Protein AF-A0A964E389-F1 (afdb_monomer_lite)

pLDDT: mean 73.44, std 18.24, range [36.88, 97.38]

Foldseek 3Di:
DDPDPDPVVLVVLLLLLLQLLLLLLCVLVLVVVLVVLCVVPVDVVSVVLVVVLVVLVVVLVVVVVVVVVDVVPDDDDDDDPDPNVCVNSVSSVVSSVSSLVSQLVSCVVVDVDDPVSSVVSNVVSVLSSCLRRQLSSLLSSLLSCCVPPVCNVVSLVSNLCRLVVSCVSNVNDPLSSCLVNVLSNQLSVVLSVLVVPDDLACSLVVSLVSLVVSLVVSLVVLVVQCVVCVVVVNPVSCSDDPVRSVSSVSSSVSSSVSSVPRDRRVVSVCVSVVVPD

Structure (mmCIF, N/CA/C/O backbone):
data_AF-A0A964E389-F1
#
_entry.id   AF-A0A964E389-F1
#
loop_
_atom_site.group_PDB
_atom_site.id
_atom_site.type_symbol
_atom_site.label_atom_id
_atom_site.label_alt_id
_atom_site.label_comp_id
_atom_site.label_asym_id
_atom_site.label_entity_id
_atom_site.label_seq_id
_atom_site.pdbx_PDB_ins_code
_atom_site.Cartn_x
_atom_site.Cartn_y
_atom_site.Cartn_z
_atom_site.occupancy
_atom_site.B_iso_or_equiv
_atom_site.auth_seq_id
_atom_site.auth_comp_id
_atom_site.auth_asym_id
_atom_site.auth_atom_id
_atom_site.pdbx_PDB_model_num
ATOM 1 N N . MET A 1 1 ? -34.043 9.664 21.175 1.00 37.84 1 MET A N 1
ATOM 2 C CA . MET A 1 1 ? -33.557 8.419 20.543 1.00 37.84 1 MET A CA 1
ATOM 3 C C . MET A 1 1 ? -32.955 8.797 19.201 1.00 37.84 1 MET A C 1
ATOM 5 O O . MET A 1 1 ? -33.687 8.997 18.247 1.00 37.84 1 MET A O 1
ATOM 9 N N . THR A 1 2 ? -31.649 9.047 19.149 1.00 44.03 2 THR A N 1
ATOM 10 C CA . THR A 1 2 ? -30.959 9.370 17.895 1.00 44.03 2 THR A CA 1
ATOM 11 C C . THR A 1 2 ? -30.601 8.057 17.215 1.00 44.03 2 THR A C 1
ATOM 13 O O . THR A 1 2 ? -29.783 7.291 17.725 1.00 44.03 2 THR A O 1
ATOM 16 N N . GLU A 1 3 ? -31.263 7.752 16.100 1.00 48.06 3 GLU A N 1
ATOM 17 C CA . GLU A 1 3 ? -30.920 6.590 15.286 1.00 48.06 3 GLU A CA 1
ATOM 18 C C . GLU A 1 3 ? -29.449 6.693 14.884 1.00 48.06 3 GLU A C 1
ATOM 20 O O . GLU A 1 3 ? -29.025 7.607 14.173 1.00 48.06 3 GLU A O 1
ATOM 25 N N . GLY A 1 4 ? -28.633 5.780 15.413 1.00 55.75 4 GLY A N 1
ATOM 26 C CA . GLY A 1 4 ? -27.236 5.701 15.028 1.00 55.75 4 GLY A CA 1
ATOM 27 C C . GLY A 1 4 ? -27.132 5.503 13.511 1.00 55.75 4 GLY A C 1
ATOM 28 O O . GLY A 1 4 ? -27.988 4.844 12.923 1.00 55.75 4 GLY A O 1
ATOM 29 N N . PRO A 1 5 ? -26.069 6.010 12.862 1.00 60.53 5 PRO A N 1
ATOM 30 C CA . PRO A 1 5 ? -25.901 5.887 11.418 1.00 60.53 5 PRO A CA 1
ATOM 31 C C . PRO A 1 5 ? -26.078 4.431 10.977 1.00 60.53 5 PRO A C 1
ATOM 33 O O . PRO A 1 5 ? -25.528 3.522 11.620 1.00 60.53 5 PRO A O 1
ATOM 36 N N . SER A 1 6 ? -26.840 4.224 9.898 1.00 74.75 6 SER A N 1
ATOM 37 C CA . SER A 1 6 ? -27.182 2.898 9.379 1.00 74.75 6 SER A CA 1
ATOM 38 C C . SER A 1 6 ? -25.927 2.043 9.156 1.00 74.75 6 SER A C 1
ATOM 40 O O . SER A 1 6 ? -24.838 2.552 8.865 1.00 74.75 6 SER A O 1
ATOM 42 N N . ALA A 1 7 ? -26.047 0.720 9.310 1.00 74.81 7 ALA A N 1
ATOM 43 C CA . ALA A 1 7 ? -24.924 -0.206 9.126 1.00 74.81 7 ALA A CA 1
ATOM 44 C C . ALA A 1 7 ? -24.262 -0.045 7.742 1.00 74.81 7 ALA A C 1
ATOM 46 O O . ALA A 1 7 ? -23.035 -0.102 7.634 1.00 74.81 7 ALA A O 1
ATOM 47 N N . VAL A 1 8 ? -25.079 0.254 6.726 1.00 73.25 8 VAL A N 1
ATOM 48 C CA . VAL A 1 8 ? -24.666 0.562 5.351 1.00 73.25 8 VAL A CA 1
ATOM 49 C C . VAL A 1 8 ? -23.735 1.772 5.309 1.00 73.25 8 VAL A C 1
ATOM 51 O O . VAL A 1 8 ? -22.633 1.674 4.778 1.00 73.25 8 VAL A O 1
ATOM 54 N N . LEU A 1 9 ? -24.108 2.889 5.942 1.00 71.31 9 LEU A N 1
ATOM 55 C CA . LEU A 1 9 ? -23.282 4.099 5.952 1.00 71.31 9 LEU A CA 1
ATOM 56 C C . LEU A 1 9 ? -21.928 3.865 6.637 1.00 71.31 9 LEU A C 1
ATOM 58 O O . LEU A 1 9 ? -20.901 4.380 6.199 1.00 71.31 9 LEU A O 1
ATOM 62 N N . ARG A 1 10 ? -21.894 3.048 7.697 1.00 73.00 10 ARG A N 1
ATOM 63 C CA . ARG A 1 10 ? -20.631 2.685 8.363 1.00 73.00 10 ARG A CA 1
ATOM 64 C C . ARG A 1 10 ? -19.759 1.794 7.485 1.00 73.00 10 ARG A C 1
ATOM 66 O O . ARG A 1 10 ? -18.545 1.959 7.508 1.00 73.00 10 ARG A O 1
ATOM 73 N N . ALA A 1 11 ? -20.351 0.845 6.762 1.00 75.62 11 ALA A N 1
ATOM 74 C CA . ALA A 1 11 ? -19.624 -0.007 5.825 1.00 75.62 11 ALA A CA 1
ATOM 75 C C . ALA A 1 11 ? -19.045 0.813 4.663 1.00 75.62 11 ALA A C 1
ATOM 77 O O . ALA A 1 11 ? -17.861 0.679 4.368 1.00 75.62 11 ALA A O 1
ATOM 78 N N . LEU A 1 12 ? -19.834 1.729 4.090 1.00 73.75 12 LEU A N 1
ATOM 79 C CA . LEU A 1 12 ? -19.387 2.650 3.042 1.00 73.75 12 LEU A CA 1
ATOM 80 C C . LEU A 1 12 ? -18.243 3.545 3.520 1.00 73.75 12 LEU A C 1
ATOM 82 O O . LEU A 1 12 ? -17.230 3.642 2.840 1.00 73.75 12 LEU A O 1
ATOM 86 N N . ASN A 1 13 ? -18.349 4.136 4.713 1.00 74.94 13 ASN A N 1
ATOM 87 C CA . ASN A 1 13 ? -17.273 4.963 5.264 1.00 74.94 13 ASN A CA 1
ATOM 88 C C . ASN A 1 13 ? -15.970 4.178 5.451 1.00 74.94 13 ASN A C 1
ATOM 90 O O . ASN A 1 13 ? -14.900 4.702 5.161 1.00 74.94 13 ASN A O 1
ATOM 94 N N . VAL A 1 14 ? -16.057 2.930 5.921 1.00 80.88 14 VAL A N 1
ATOM 95 C CA . VAL A 1 14 ? -14.887 2.053 6.058 1.00 80.88 14 VAL A CA 1
ATOM 96 C C . VAL A 1 14 ? -14.295 1.724 4.687 1.00 80.88 14 VAL A C 1
ATOM 98 O O . VAL A 1 14 ? -13.092 1.869 4.507 1.00 80.88 14 VAL A O 1
ATOM 101 N N . GLY A 1 15 ? -15.126 1.356 3.708 1.00 79.19 15 GLY A N 1
ATOM 102 C CA . GLY A 1 15 ? -14.668 1.065 2.349 1.00 79.19 15 GLY A CA 1
ATOM 103 C C . GLY A 1 15 ? -14.000 2.267 1.679 1.00 79.19 15 GLY A C 1
ATOM 104 O O . GLY A 1 15 ? -12.910 2.136 1.132 1.00 79.19 15 GLY A O 1
ATOM 105 N N . VAL A 1 16 ? -14.603 3.453 1.788 1.00 75.88 16 VAL A N 1
ATOM 106 C CA . VAL A 1 16 ? -14.049 4.710 1.259 1.00 75.88 16 VAL A CA 1
ATOM 107 C C . VAL A 1 16 ? -12.725 5.061 1.939 1.00 75.88 16 VAL A C 1
ATOM 109 O O . VAL A 1 16 ? -11.783 5.466 1.266 1.00 75.88 16 VAL A O 1
ATOM 112 N N . ALA A 1 17 ? -12.622 4.877 3.256 1.00 77.50 17 ALA A N 1
ATOM 113 C CA . ALA A 1 17 ? -11.387 5.116 3.995 1.00 77.50 17 ALA A CA 1
ATOM 114 C C . ALA A 1 17 ? -10.262 4.159 3.570 1.00 77.50 17 ALA A C 1
ATOM 116 O O . ALA A 1 17 ? -9.134 4.596 3.351 1.00 77.50 17 ALA A O 1
ATOM 117 N N . SER A 1 18 ? -10.564 2.869 3.411 1.00 83.50 18 SER A N 1
ATOM 118 C CA . SER A 1 18 ? -9.605 1.885 2.898 1.00 83.50 18 SER A CA 1
ATOM 119 C C . SER A 1 18 ? -9.170 2.206 1.472 1.00 83.50 18 SER A C 1
ATOM 121 O O . SER A 1 18 ? -7.986 2.111 1.155 1.00 83.50 18 SER A O 1
ATOM 123 N N . LEU A 1 19 ? -10.113 2.615 0.620 1.00 79.50 19 LEU A N 1
ATOM 124 C CA . LEU A 1 19 ? -9.834 2.990 -0.763 1.00 79.50 19 LEU A CA 1
ATOM 125 C C . LEU A 1 19 ? -8.955 4.238 -0.842 1.00 79.50 19 LEU A C 1
ATOM 127 O O . LEU A 1 19 ? -8.016 4.263 -1.626 1.00 79.50 19 LEU A O 1
ATOM 131 N N . TRP A 1 20 ? -9.201 5.233 0.011 1.00 82.62 20 TRP A N 1
ATOM 132 C CA . TRP A 1 20 ? -8.338 6.405 0.142 1.00 82.62 20 TRP A CA 1
ATOM 133 C C . TRP A 1 20 ? -6.888 6.008 0.434 1.00 82.62 20 TRP A C 1
ATOM 135 O O . TRP A 1 20 ? -5.979 6.426 -0.279 1.00 82.62 20 TRP A O 1
ATOM 145 N N . VAL A 1 21 ? -6.670 5.159 1.446 1.00 83.25 21 VAL A N 1
ATOM 146 C CA . VAL A 1 21 ? -5.324 4.687 1.809 1.00 83.25 21 VAL A CA 1
ATOM 147 C C . VAL A 1 21 ? -4.658 3.982 0.628 1.00 83.25 21 VAL A C 1
ATOM 149 O O . VAL A 1 21 ? -3.485 4.225 0.350 1.00 83.25 21 VAL A O 1
ATOM 152 N N . ALA A 1 22 ? -5.413 3.146 -0.084 1.00 82.50 22 ALA A N 1
ATOM 153 C CA . ALA A 1 22 ? -4.925 2.407 -1.236 1.00 82.50 22 ALA A CA 1
ATOM 154 C C . ALA A 1 22 ? -4.527 3.315 -2.405 1.00 82.50 22 ALA A C 1
ATOM 156 O O . ALA A 1 22 ? -3.438 3.164 -2.955 1.00 82.50 22 ALA A O 1
ATOM 157 N N . VAL A 1 23 ? -5.373 4.291 -2.748 1.00 76.38 23 VAL A N 1
ATOM 158 C CA . VAL A 1 23 ? -5.078 5.285 -3.787 1.00 76.38 23 VAL A CA 1
ATOM 159 C C . VAL A 1 23 ? -3.823 6.064 -3.413 1.00 76.38 23 VAL A C 1
ATOM 161 O O . VAL A 1 23 ? -2.894 6.128 -4.211 1.00 76.38 23 VAL A O 1
ATOM 164 N N . CYS A 1 24 ? -3.732 6.571 -2.180 1.00 81.00 24 CYS A N 1
ATOM 165 C CA . CYS A 1 24 ? -2.546 7.290 -1.718 1.00 81.00 24 CYS A CA 1
ATOM 166 C C . CYS A 1 24 ? -1.266 6.450 -1.798 1.00 81.00 24 CYS A C 1
ATOM 168 O O . CYS A 1 24 ? -0.220 7.008 -2.108 1.00 81.00 24 CYS A O 1
ATOM 170 N N . ALA A 1 25 ? -1.334 5.138 -1.559 1.00 83.44 25 ALA A N 1
ATOM 171 C CA . ALA A 1 25 ? -0.184 4.246 -1.691 1.00 83.44 25 ALA A CA 1
ATOM 172 C C . ALA A 1 25 ? 0.316 4.128 -3.139 1.00 83.44 25 ALA A C 1
ATOM 174 O O . ALA A 1 25 ? 1.522 4.125 -3.372 1.00 83.44 25 ALA A O 1
ATOM 175 N N . ALA A 1 26 ? -0.592 4.086 -4.115 1.00 74.38 26 ALA A N 1
ATOM 176 C CA . ALA A 1 26 ? -0.229 3.947 -5.523 1.00 74.38 26 ALA A CA 1
ATOM 177 C C . ALA A 1 26 ? 0.132 5.287 -6.199 1.00 74.38 26 ALA A C 1
ATOM 179 O O . ALA A 1 26 ? 0.941 5.321 -7.128 1.00 74.38 26 ALA A O 1
ATOM 180 N N . THR A 1 27 ? -0.436 6.403 -5.730 1.00 73.94 27 THR A N 1
ATOM 181 C CA . THR A 1 27 ? -0.293 7.735 -6.340 1.00 73.94 27 THR A CA 1
ATOM 182 C C . THR A 1 27 ? 1.159 8.170 -6.600 1.00 73.94 27 THR A C 1
ATOM 184 O O . THR A 1 27 ? 1.431 8.609 -7.718 1.00 73.94 27 THR A O 1
ATOM 187 N N . PRO A 1 28 ? 2.118 8.055 -5.657 1.00 74.19 28 PRO A N 1
ATOM 188 C CA . PRO A 1 28 ? 3.493 8.498 -5.898 1.00 74.19 28 PRO A CA 1
ATOM 189 C C . PRO A 1 28 ? 4.171 7.803 -7.081 1.00 74.19 28 PRO A C 1
ATOM 191 O O . PRO A 1 28 ? 4.943 8.433 -7.802 1.00 74.19 28 PRO A O 1
ATOM 194 N N . GLU A 1 29 ? 3.871 6.523 -7.311 1.00 77.62 29 GLU A N 1
ATOM 195 C CA . GLU A 1 29 ? 4.417 5.781 -8.449 1.00 77.62 29 GLU A CA 1
ATOM 196 C C . GLU A 1 29 ? 3.810 6.254 -9.772 1.00 77.62 29 GLU A C 1
ATOM 198 O O . GLU A 1 29 ? 4.535 6.432 -10.751 1.00 77.62 29 GLU A O 1
ATOM 203 N N . PHE A 1 30 ? 2.505 6.534 -9.801 1.00 66.56 30 PHE A N 1
ATOM 204 C CA . PHE A 1 30 ? 1.857 7.110 -10.980 1.00 66.56 30 PHE A CA 1
ATOM 205 C C . PHE A 1 30 ? 2.394 8.498 -11.318 1.00 66.56 30 PHE A C 1
ATOM 207 O O . PHE A 1 30 ? 2.712 8.756 -12.478 1.00 66.56 30 PHE A O 1
ATOM 214 N N . ILE A 1 31 ? 2.570 9.358 -10.310 1.00 66.19 31 ILE A N 1
ATOM 215 C CA . ILE A 1 31 ? 3.178 10.683 -10.484 1.00 66.19 31 ILE A CA 1
ATOM 216 C C . ILE A 1 31 ? 4.591 10.540 -11.054 1.00 66.19 31 ILE A C 1
ATOM 218 O O . ILE A 1 31 ? 4.945 11.229 -12.009 1.00 66.19 31 ILE A O 1
ATOM 222 N N . TRP A 1 32 ? 5.392 9.619 -10.513 1.00 71.12 32 TRP A N 1
ATOM 223 C CA . TRP A 1 32 ? 6.756 9.389 -10.980 1.00 71.12 32 TRP A CA 1
ATOM 224 C C . TRP A 1 32 ? 6.812 8.887 -12.427 1.00 71.12 32 TRP A C 1
ATOM 226 O O . TRP A 1 32 ? 7.591 9.402 -13.232 1.00 71.12 32 TRP A O 1
ATOM 236 N N . ARG A 1 33 ? 5.978 7.904 -12.787 1.00 66.38 33 ARG A N 1
ATOM 237 C CA . ARG A 1 33 ? 5.898 7.393 -14.165 1.00 66.38 33 ARG A CA 1
ATOM 238 C C . ARG A 1 33 ? 5.428 8.469 -15.136 1.00 66.38 33 ARG A C 1
ATOM 240 O O . ARG A 1 33 ? 6.053 8.625 -16.180 1.00 66.38 33 ARG A O 1
ATOM 247 N N . GLY A 1 34 ? 4.400 9.235 -14.772 1.00 62.50 34 GLY A N 1
ATOM 248 C CA . GLY A 1 34 ? 3.927 10.371 -15.563 1.00 62.50 34 GLY A CA 1
ATOM 249 C C . GLY A 1 34 ? 5.036 11.397 -15.792 1.00 62.50 34 GLY A C 1
ATOM 250 O O . GLY A 1 34 ? 5.332 11.735 -16.934 1.00 62.50 34 GLY A O 1
ATOM 251 N N . ALA A 1 35 ? 5.740 11.801 -14.731 1.00 64.62 35 ALA A N 1
ATOM 252 C CA . ALA A 1 35 ? 6.860 12.736 -14.826 1.00 64.62 35 ALA A CA 1
ATOM 253 C C . ALA A 1 35 ? 7.982 12.224 -15.746 1.00 64.62 35 ALA A C 1
ATOM 255 O O . ALA A 1 35 ? 8.523 12.990 -16.541 1.00 64.62 35 ALA A O 1
ATOM 256 N N . ARG A 1 36 ? 8.311 10.925 -15.687 1.00 68.12 36 ARG A N 1
ATOM 257 C CA . ARG A 1 36 ? 9.302 10.317 -16.591 1.00 68.12 36 ARG A CA 1
ATOM 258 C C . ARG A 1 36 ? 8.865 10.347 -18.053 1.00 68.12 36 ARG A C 1
ATOM 260 O O . ARG A 1 36 ? 9.703 10.622 -18.905 1.00 68.12 36 ARG A O 1
ATOM 267 N N . VAL A 1 37 ? 7.590 10.079 -18.335 1.00 62.34 37 VAL A N 1
ATOM 268 C CA . VAL A 1 37 ? 7.043 10.118 -19.701 1.00 62.34 37 VAL A CA 1
ATOM 269 C C . VAL A 1 37 ? 7.114 11.537 -20.266 1.00 62.34 37 VAL A C 1
ATOM 271 O O . VAL A 1 37 ? 7.651 11.726 -21.359 1.00 62.34 37 VAL A O 1
ATOM 274 N N . VAL A 1 38 ? 6.684 12.539 -19.489 1.00 61.03 38 VAL A N 1
ATOM 275 C CA . VAL A 1 38 ? 6.776 13.956 -19.886 1.00 61.03 38 VAL A CA 1
ATOM 276 C C . VAL A 1 38 ? 8.228 14.378 -20.116 1.00 61.03 38 VAL A C 1
ATOM 278 O O . VAL A 1 38 ? 8.524 15.075 -21.082 1.00 61.03 38 VAL A O 1
ATOM 281 N N . ALA A 1 39 ? 9.160 13.921 -19.275 1.00 68.62 39 ALA A N 1
ATOM 282 C CA . ALA A 1 39 ? 10.577 14.235 -19.439 1.00 68.62 39 ALA A CA 1
ATOM 283 C C . ALA A 1 39 ? 11.187 13.638 -20.723 1.00 68.62 39 ALA A C 1
ATOM 285 O O . ALA A 1 39 ? 12.115 14.223 -21.277 1.00 68.62 39 ALA A O 1
ATOM 286 N N . SER A 1 40 ? 10.681 12.496 -21.206 1.00 67.81 40 SER A N 1
ATOM 287 C CA . SER A 1 40 ? 11.140 11.875 -22.461 1.00 67.81 40 SER A CA 1
ATOM 288 C C . SER A 1 40 ? 10.490 12.446 -23.725 1.00 67.81 40 SER A C 1
ATOM 290 O O . SER A 1 40 ? 11.097 12.388 -24.793 1.00 67.81 40 SER A O 1
ATOM 292 N N . HIS A 1 41 ? 9.288 13.017 -23.618 1.00 62.03 41 HIS A N 1
ATOM 293 C CA . HIS A 1 41 ? 8.540 13.589 -24.736 1.00 62.03 41 HIS A CA 1
ATOM 294 C C . HIS A 1 41 ? 7.892 14.907 -24.295 1.00 62.03 41 HIS A C 1
ATOM 296 O O . HIS A 1 41 ? 6.737 14.945 -23.885 1.00 62.03 41 HIS A O 1
ATOM 302 N N . LEU A 1 42 ? 8.651 16.005 -24.366 1.00 58.72 42 LEU A N 1
ATOM 303 C CA . LEU A 1 42 ? 8.136 17.347 -24.082 1.00 58.72 42 LEU A CA 1
ATOM 304 C C . LEU A 1 42 ? 7.235 17.816 -25.230 1.00 58.72 42 LEU A C 1
ATOM 306 O O . LEU A 1 42 ? 7.668 18.542 -26.125 1.00 58.72 42 LEU A O 1
ATOM 310 N N . ASN A 1 43 ? 5.974 17.395 -25.208 1.00 62.59 43 ASN A N 1
ATOM 311 C CA . ASN A 1 43 ? 4.921 17.984 -26.023 1.00 62.59 43 ASN A CA 1
ATOM 312 C C . ASN A 1 43 ? 4.174 19.050 -25.201 1.00 62.59 43 ASN A C 1
ATOM 314 O O . ASN A 1 43 ? 3.894 18.860 -24.017 1.00 62.59 43 ASN A O 1
ATOM 318 N N . ALA A 1 44 ? 3.835 20.186 -25.816 1.00 50.53 44 ALA A N 1
ATOM 319 C CA . ALA A 1 44 ? 3.168 21.301 -25.136 1.00 50.53 44 ALA A CA 1
ATOM 320 C C . ALA A 1 44 ? 1.792 20.910 -24.559 1.00 50.53 44 ALA A C 1
ATOM 322 O O . ALA A 1 44 ? 1.370 21.464 -23.545 1.00 50.53 44 ALA A O 1
ATOM 323 N N . ALA A 1 45 ? 1.124 19.923 -25.168 1.00 53.00 45 ALA A N 1
ATOM 324 C CA . ALA A 1 45 ? -0.127 19.357 -24.668 1.00 53.00 45 ALA A CA 1
ATOM 325 C C . ALA A 1 45 ? 0.062 18.593 -23.342 1.00 53.00 45 ALA A C 1
ATOM 327 O O . ALA A 1 45 ? -0.709 18.794 -22.405 1.00 53.00 45 ALA A O 1
ATOM 328 N N . ASP A 1 46 ? 1.128 17.796 -23.228 1.00 56.75 46 ASP A N 1
ATOM 329 C CA . ASP A 1 46 ? 1.437 17.029 -22.015 1.00 56.75 46 ASP A CA 1
ATOM 330 C C . ASP A 1 46 ? 1.864 17.956 -20.871 1.00 56.75 46 ASP A C 1
ATOM 332 O O . ASP A 1 46 ? 1.483 17.752 -19.718 1.00 56.75 46 ASP A O 1
ATOM 336 N N . LEU A 1 47 ? 2.588 19.034 -21.193 1.00 51.84 47 LEU A N 1
ATOM 337 C CA . LEU A 1 47 ? 2.950 20.074 -20.231 1.00 51.84 47 LEU A CA 1
ATOM 338 C C . LEU A 1 47 ? 1.721 20.849 -19.732 1.00 51.84 47 LEU A C 1
ATOM 340 O O . LEU A 1 47 ? 1.626 21.131 -18.540 1.00 51.84 47 LEU A O 1
ATOM 344 N N . ALA A 1 48 ? 0.771 21.171 -20.616 1.00 48.47 48 ALA A N 1
ATOM 345 C CA . ALA A 1 48 ? -0.474 21.845 -20.249 1.00 48.47 48 ALA A CA 1
ATOM 346 C C . ALA A 1 48 ? -1.379 20.955 -19.381 1.00 48.47 48 ALA A C 1
ATOM 348 O O . ALA A 1 48 ? -1.936 21.446 -18.399 1.00 48.47 48 ALA A O 1
ATOM 349 N N . SER A 1 49 ? -1.471 19.652 -19.678 1.00 52.50 49 SER A N 1
ATOM 350 C CA . SER A 1 49 ? -2.214 18.702 -18.837 1.00 52.50 49 SER A CA 1
ATOM 351 C C . SER A 1 49 ? -1.537 18.505 -17.481 1.00 52.50 49 SER A C 1
ATOM 353 O O . SER A 1 49 ? -2.185 18.614 -16.443 1.00 52.50 49 SER A O 1
ATOM 355 N N . ALA A 1 50 ? -0.210 18.341 -17.451 1.00 53.28 50 ALA A N 1
ATOM 356 C CA . ALA A 1 50 ? 0.552 18.245 -16.207 1.00 53.28 50 ALA A CA 1
ATOM 357 C C . ALA A 1 50 ? 0.447 19.521 -15.350 1.00 53.28 50 ALA A C 1
ATOM 359 O O . ALA A 1 50 ? 0.329 19.428 -14.128 1.00 53.28 50 ALA A O 1
ATOM 360 N N . LEU A 1 51 ? 0.435 20.708 -15.970 1.00 47.12 51 LEU A N 1
ATOM 361 C CA . LEU A 1 51 ? 0.188 21.983 -15.290 1.00 47.12 51 LEU A CA 1
ATOM 362 C C . LEU A 1 51 ? -1.248 22.089 -14.777 1.00 47.12 51 LEU A C 1
ATOM 364 O O . LEU A 1 51 ? -1.435 22.546 -13.656 1.00 47.12 51 LEU A O 1
ATOM 368 N N . LEU A 1 52 ? -2.251 21.645 -15.538 1.00 49.47 52 LEU A N 1
ATOM 369 C CA . LEU A 1 52 ? -3.650 21.631 -15.102 1.00 49.47 52 LEU A CA 1
ATOM 370 C C . LEU A 1 52 ? -3.851 20.677 -13.917 1.00 49.47 52 LEU A C 1
ATOM 372 O O . LEU A 1 52 ? -4.488 21.041 -12.932 1.00 49.47 52 LEU A O 1
ATOM 376 N N . VAL A 1 53 ? -3.244 19.492 -13.964 1.00 54.06 53 VAL A N 1
ATOM 377 C CA . VAL A 1 53 ? -3.224 18.518 -12.865 1.00 54.06 53 VAL A CA 1
ATOM 378 C C . VAL A 1 53 ? -2.477 19.076 -11.654 1.00 54.06 53 VAL A C 1
ATOM 380 O O . VAL A 1 53 ? -2.971 18.974 -10.532 1.00 54.06 53 VAL A O 1
ATOM 383 N N . GLY A 1 54 ? -1.322 19.711 -11.867 1.00 49.47 54 GLY A N 1
ATOM 384 C CA . GLY A 1 54 ? -0.553 20.398 -10.830 1.00 49.47 54 GLY A CA 1
ATOM 385 C C . GLY A 1 54 ? -1.318 21.564 -10.199 1.00 49.47 54 GLY A C 1
ATOM 386 O O . GLY A 1 54 ? -1.239 21.757 -8.990 1.00 49.47 54 GLY A O 1
ATOM 387 N N . LEU A 1 55 ? -2.116 22.291 -10.984 1.00 43.69 55 LEU A N 1
ATOM 388 C CA . LEU A 1 55 ? -2.967 23.391 -10.533 1.00 43.69 55 LEU A CA 1
ATOM 389 C C . LEU A 1 55 ? -4.166 22.869 -9.731 1.00 43.69 55 LEU A C 1
ATOM 391 O O . LEU A 1 55 ? -4.437 23.375 -8.644 1.00 43.69 55 LEU A O 1
ATOM 395 N N . ILE A 1 56 ? -4.839 21.817 -10.211 1.00 51.25 56 ILE A N 1
ATOM 396 C CA . ILE A 1 56 ? -5.910 21.128 -9.475 1.00 51.25 56 ILE A CA 1
ATOM 397 C C . ILE A 1 56 ? -5.358 20.581 -8.154 1.00 51.25 56 ILE A C 1
ATOM 399 O O . ILE A 1 56 ? -5.974 20.776 -7.111 1.00 51.25 56 ILE A O 1
ATOM 403 N N . LEU A 1 57 ? -4.169 19.971 -8.162 1.00 50.25 57 LEU A N 1
ATOM 404 C CA . LEU A 1 57 ? -3.467 19.556 -6.947 1.00 50.25 57 LEU A CA 1
ATOM 405 C C . LEU A 1 57 ? -3.169 20.740 -6.025 1.00 50.25 57 LEU A C 1
ATOM 407 O O . LEU A 1 57 ? -3.466 20.652 -4.840 1.00 50.25 57 LEU A O 1
ATOM 411 N N . ALA A 1 58 ? -2.616 21.841 -6.537 1.00 45.22 58 ALA A N 1
ATOM 412 C CA . ALA A 1 58 ? -2.233 23.007 -5.742 1.00 45.22 58 ALA A CA 1
ATOM 413 C C . ALA A 1 58 ? -3.436 23.649 -5.032 1.00 45.22 58 ALA A C 1
ATOM 415 O O . ALA A 1 58 ? -3.377 23.854 -3.820 1.00 45.22 58 ALA A O 1
ATOM 416 N N . PHE A 1 59 ? -4.557 23.845 -5.736 1.00 45.69 59 PHE A N 1
ATOM 417 C CA . PHE A 1 59 ? -5.810 24.345 -5.143 1.00 45.69 59 PHE A CA 1
ATOM 418 C C . PHE A 1 59 ? -6.395 23.413 -4.077 1.00 45.69 59 PHE A C 1
ATOM 420 O O . PHE A 1 59 ? -7.210 23.822 -3.252 1.00 45.69 59 PHE A O 1
ATOM 427 N N . CYS A 1 60 ? -5.985 22.151 -4.082 1.00 52.16 60 CYS A N 1
ATOM 428 C CA . CYS A 1 60 ? -6.556 21.128 -3.225 1.00 52.16 60 CYS A CA 1
ATOM 429 C C . CYS A 1 60 ? -5.649 20.664 -2.091 1.00 52.16 60 CYS A C 1
ATOM 431 O O . CYS A 1 60 ? -6.119 20.125 -1.086 1.00 52.16 60 CYS A O 1
ATOM 433 N N . ILE A 1 61 ? -4.349 20.890 -2.233 1.00 51.06 61 ILE A N 1
ATOM 434 C CA . ILE A 1 61 ? -3.371 20.757 -1.165 1.00 51.06 61 ILE A CA 1
ATOM 435 C C . ILE A 1 61 ? -3.642 21.817 -0.092 1.00 51.06 61 ILE A C 1
ATOM 437 O O . ILE A 1 61 ? -3.399 21.544 1.076 1.00 51.06 61 ILE A O 1
ATOM 441 N N . GLU A 1 62 ? -4.217 22.969 -0.439 1.00 43.34 62 GLU A N 1
ATOM 442 C CA . GLU A 1 62 ? -4.558 24.042 0.503 1.00 43.34 62 GLU A CA 1
ATOM 443 C C . GLU A 1 62 ? -5.508 23.596 1.638 1.00 43.34 62 GLU A C 1
ATOM 445 O O . GLU A 1 62 ? -5.094 23.664 2.798 1.00 43.34 62 GLU A O 1
ATOM 450 N N . PRO A 1 63 ? -6.686 22.990 1.380 1.00 51.38 63 PRO A N 1
ATOM 451 C CA . PRO A 1 63 ? -7.530 22.449 2.451 1.00 51.38 63 PRO A CA 1
ATOM 452 C C . PRO A 1 63 ? -6.890 21.266 3.206 1.00 51.38 63 PRO A C 1
ATOM 454 O O . PRO A 1 63 ? -7.190 21.035 4.383 1.00 51.38 63 PRO A O 1
ATOM 457 N N . ALA A 1 64 ? -5.982 20.508 2.576 1.00 50.81 64 ALA A N 1
ATOM 458 C CA . ALA A 1 64 ? -5.216 19.457 3.253 1.00 50.81 64 ALA A CA 1
ATOM 459 C C . ALA A 1 64 ? -4.129 20.034 4.186 1.00 50.81 64 ALA A C 1
ATOM 461 O O . ALA A 1 64 ? -3.940 19.533 5.297 1.00 50.81 64 ALA A O 1
ATOM 462 N N . LEU A 1 65 ? -3.453 21.107 3.768 1.00 48.72 65 LEU A N 1
ATOM 463 C CA . LEU A 1 65 ? -2.464 21.863 4.539 1.00 48.72 65 LEU A CA 1
ATOM 464 C C . LEU A 1 65 ? -3.116 22.619 5.694 1.00 48.72 65 LEU A C 1
ATOM 466 O O . LEU A 1 65 ? -2.585 22.599 6.805 1.00 48.72 65 LEU A O 1
ATOM 470 N N . GLU A 1 66 ? -4.282 23.224 5.475 1.00 52.31 66 GLU A N 1
ATOM 471 C CA . GLU A 1 66 ? -5.099 23.806 6.543 1.00 52.31 66 GLU A CA 1
ATOM 472 C C . GLU A 1 66 ? -5.456 22.753 7.585 1.00 52.31 66 GLU A C 1
ATOM 474 O O . GLU A 1 66 ? -5.307 22.986 8.786 1.00 52.31 66 GLU A O 1
ATOM 479 N N . ARG A 1 67 ? -5.811 21.537 7.159 1.00 53.62 67 ARG A N 1
ATOM 480 C CA . ARG A 1 67 ? -6.058 20.433 8.089 1.00 53.62 67 ARG A CA 1
ATOM 481 C C . ARG A 1 67 ? -4.795 19.989 8.826 1.00 53.62 67 ARG A C 1
ATOM 483 O O . ARG A 1 67 ? -4.882 19.729 10.024 1.00 53.62 67 ARG A O 1
ATOM 490 N N . PHE A 1 68 ? -3.630 19.931 8.178 1.00 51.47 68 PHE A N 1
ATOM 491 C CA . PHE A 1 68 ? -2.354 19.672 8.864 1.00 51.47 68 PHE A CA 1
ATOM 492 C C . PHE A 1 68 ? -2.067 20.730 9.932 1.00 51.47 68 PHE A C 1
ATOM 494 O O . PHE A 1 68 ? -1.714 20.381 11.059 1.00 51.47 68 PHE A O 1
ATOM 501 N N . ARG A 1 69 ? -2.291 22.007 9.607 1.00 51.72 69 ARG A N 1
ATOM 502 C CA . ARG A 1 69 ? -2.143 23.128 10.541 1.00 51.72 69 ARG A CA 1
ATOM 503 C C . ARG A 1 69 ? -3.118 23.022 11.713 1.00 51.72 69 ARG A C 1
ATOM 505 O O . ARG A 1 69 ? -2.691 23.152 12.854 1.00 51.72 69 ARG A O 1
ATOM 512 N N . HIS A 1 70 ? -4.386 22.687 11.474 1.00 49.50 70 HIS A N 1
ATOM 513 C CA . HIS A 1 70 ? -5.377 22.507 12.542 1.00 49.50 70 HIS A CA 1
ATOM 514 C C . HIS A 1 70 ? -5.122 21.268 13.411 1.00 49.50 70 HIS A C 1
ATOM 516 O O . HIS A 1 70 ? -5.292 21.328 14.627 1.00 49.50 70 HIS A O 1
ATOM 522 N N . THR A 1 71 ? -4.660 20.164 12.818 1.00 51.44 71 THR A N 1
ATOM 523 C CA . THR A 1 71 ? -4.330 18.927 13.553 1.00 51.44 71 THR A CA 1
ATOM 524 C C . THR A 1 71 ? -3.061 19.093 14.395 1.00 51.44 71 THR A C 1
ATOM 526 O O . THR A 1 71 ? -2.924 18.455 15.436 1.00 51.44 71 THR A O 1
ATOM 529 N N . ALA A 1 72 ? -2.140 19.963 13.969 1.00 53.16 72 ALA A N 1
ATOM 530 C CA . ALA A 1 72 ? -0.951 20.326 14.732 1.00 53.16 72 ALA A CA 1
ATOM 531 C C . ALA A 1 72 ? -1.230 21.356 15.845 1.00 53.16 72 ALA A C 1
ATOM 533 O O . ALA A 1 72 ? -0.435 21.442 16.778 1.00 53.16 72 ALA A O 1
ATOM 534 N N . ALA A 1 73 ? -2.330 22.119 15.765 1.00 48.06 73 ALA A N 1
ATOM 535 C CA . ALA A 1 73 ? -2.521 23.315 16.588 1.00 48.06 73 ALA A CA 1
ATOM 536 C C . ALA A 1 73 ? -3.675 23.292 17.613 1.00 48.06 73 ALA A C 1
ATOM 538 O O . ALA A 1 73 ? -3.638 24.133 18.509 1.00 48.06 73 ALA A O 1
ATOM 539 N N . GLN A 1 74 ? -4.694 22.413 17.553 1.00 45.69 74 GLN A N 1
ATOM 540 C CA . GLN A 1 74 ? -5.862 22.537 18.461 1.00 45.69 74 GLN A CA 1
ATOM 541 C C . GLN A 1 74 ? -6.508 21.220 18.961 1.00 45.69 74 GLN A C 1
ATOM 543 O O . GLN A 1 74 ? -6.525 20.222 18.237 1.00 45.69 74 GLN A O 1
ATOM 548 N N . PRO A 1 75 ? -7.095 21.217 20.184 1.00 46.09 75 PRO A N 1
ATOM 549 C CA . PRO A 1 75 ? -7.908 20.118 20.717 1.00 46.09 75 PRO A CA 1
ATOM 550 C C . PRO A 1 75 ? -9.332 20.093 20.103 1.00 46.09 75 PRO A C 1
ATOM 552 O O . PRO A 1 75 ? -9.827 21.123 19.645 1.00 46.09 75 PRO A O 1
ATOM 555 N N . PRO A 1 76 ? -10.010 18.927 20.061 1.00 47.34 76 PRO A N 1
ATOM 556 C CA . PRO A 1 76 ? -11.166 18.703 19.187 1.00 47.34 76 PRO A CA 1
ATOM 557 C C . PRO A 1 76 ? -12.473 19.343 19.695 1.00 47.34 76 PRO A C 1
ATOM 559 O O . PRO A 1 76 ? -12.996 18.954 20.737 1.00 47.34 76 PRO A O 1
ATOM 562 N N . GLY A 1 77 ? -13.041 20.270 18.913 1.00 45.44 77 GLY A N 1
ATOM 563 C CA . GLY A 1 77 ? -14.403 20.807 19.073 1.00 45.44 77 GLY A CA 1
ATOM 564 C C . GLY A 1 77 ? -15.458 20.105 18.188 1.00 45.44 77 GLY A C 1
ATOM 565 O O . GLY A 1 77 ? -15.099 19.387 17.246 1.00 45.44 77 GLY A O 1
ATOM 566 N N . PRO A 1 78 ? -16.767 20.279 18.466 1.00 49.06 78 PRO A N 1
ATOM 567 C CA . PRO A 1 78 ? -17.831 19.512 17.824 1.00 49.06 78 PRO A CA 1
ATOM 568 C C . PRO A 1 78 ? -18.292 20.098 16.472 1.00 49.06 78 PRO A C 1
ATOM 570 O O . PRO A 1 78 ? -18.765 21.221 16.392 1.00 49.06 78 PRO A O 1
ATOM 573 N N . GLN A 1 79 ? -18.257 19.233 15.449 1.00 50.41 79 GLN A N 1
ATOM 574 C CA . GLN A 1 79 ? -19.061 19.223 14.208 1.00 50.41 79 GLN A CA 1
ATOM 575 C C . GLN A 1 79 ? -18.812 20.262 13.086 1.00 50.41 79 GLN A C 1
ATOM 577 O O . GLN A 1 79 ? -19.254 21.397 13.153 1.00 50.41 79 GLN A O 1
ATOM 582 N N . SER A 1 80 ? -18.284 19.768 11.949 1.00 42.34 80 SER A N 1
ATOM 583 C CA . SER A 1 80 ? -18.628 20.175 10.555 1.00 42.34 80 SER A CA 1
ATOM 584 C C . SER A 1 80 ? -17.986 19.264 9.474 1.00 42.34 80 SER A C 1
ATOM 586 O O . SER A 1 80 ? -17.835 19.621 8.308 1.00 42.34 80 SER A O 1
ATOM 588 N N . TYR A 1 81 ? -17.611 18.028 9.823 1.00 49.38 81 TYR A N 1
ATOM 589 C CA . TYR A 1 81 ? -16.644 17.223 9.056 1.00 49.38 81 TYR A CA 1
ATOM 590 C C . TYR A 1 81 ? -17.188 16.432 7.843 1.00 49.38 81 TYR A C 1
ATOM 592 O O . TYR A 1 81 ? -16.512 15.517 7.384 1.00 49.38 81 TYR A O 1
ATOM 600 N N . ASN A 1 82 ? -18.377 16.735 7.302 1.00 52.03 82 ASN A N 1
ATOM 601 C CA . ASN A 1 82 ? -18.982 15.922 6.223 1.00 52.03 82 ASN A CA 1
ATOM 602 C C . ASN A 1 82 ? -18.977 16.547 4.817 1.00 52.03 82 ASN A C 1
ATOM 604 O O . ASN A 1 82 ? -19.121 15.805 3.849 1.00 52.03 82 ASN A O 1
ATOM 608 N N . LEU A 1 83 ? -18.766 17.858 4.665 1.00 47.25 83 LEU A N 1
ATOM 609 C CA . LEU A 1 83 ? -18.685 18.501 3.341 1.00 47.25 83 LEU A CA 1
ATOM 610 C C . LEU A 1 83 ? -17.260 18.487 2.789 1.00 47.25 83 LEU A C 1
ATOM 612 O O . LEU A 1 83 ? -17.036 17.977 1.697 1.00 47.25 83 LEU A O 1
ATOM 616 N N . VAL A 1 84 ? -16.287 18.913 3.594 1.00 46.25 84 VAL A N 1
ATOM 617 C CA . VAL A 1 84 ? -14.856 18.869 3.241 1.00 46.25 84 VAL A CA 1
ATOM 618 C C . VAL A 1 84 ? -14.379 17.430 3.026 1.00 46.25 84 VAL A C 1
ATOM 620 O O . VAL A 1 84 ? -13.560 17.165 2.161 1.00 46.25 84 VAL A O 1
ATOM 623 N N . PHE A 1 85 ? -14.944 16.472 3.763 1.00 51.00 85 PHE A N 1
ATOM 624 C CA . PHE A 1 85 ? -14.671 15.044 3.594 1.00 51.00 85 PHE A CA 1
ATOM 625 C C . PHE A 1 85 ? -15.179 14.494 2.255 1.00 51.00 85 PHE A C 1
ATOM 627 O O . PHE A 1 85 ? -14.446 13.799 1.557 1.00 51.00 85 PHE A O 1
ATOM 634 N N . ARG A 1 86 ? -16.418 14.823 1.875 1.00 49.97 86 ARG A N 1
ATOM 635 C CA . ARG A 1 86 ? -16.981 14.427 0.576 1.00 49.97 86 ARG A CA 1
ATOM 636 C C . ARG A 1 86 ? -16.279 15.138 -0.577 1.00 49.97 86 ARG A C 1
ATOM 638 O O . ARG A 1 86 ? -16.049 14.507 -1.600 1.00 49.97 86 ARG A O 1
ATOM 645 N N . ALA A 1 87 ? -15.887 16.395 -0.378 1.00 49.81 87 ALA A N 1
ATOM 646 C CA . ALA A 1 87 ? -15.079 17.146 -1.327 1.00 49.81 87 ALA A CA 1
ATOM 647 C C . ALA A 1 87 ? -13.686 16.522 -1.485 1.00 49.81 87 ALA A C 1
ATOM 649 O O . ALA A 1 87 ? -13.298 16.243 -2.604 1.00 49.81 87 ALA A O 1
ATOM 650 N N . ALA A 1 88 ? -12.976 16.196 -0.399 1.00 50.44 88 ALA A N 1
ATOM 651 C CA . ALA A 1 88 ? -11.645 15.585 -0.450 1.00 50.44 88 ALA A CA 1
ATOM 652 C C . ALA A 1 88 ? -11.657 14.176 -1.065 1.00 50.44 88 ALA A C 1
ATOM 654 O O . ALA A 1 88 ? -10.765 13.830 -1.833 1.00 50.44 88 ALA A O 1
ATOM 655 N N . VAL A 1 89 ? -12.677 13.366 -0.770 1.00 50.78 89 VAL A N 1
ATOM 656 C CA . VAL A 1 89 ? -12.842 12.038 -1.381 1.00 50.78 89 VAL A CA 1
ATOM 657 C C . VAL A 1 89 ? -13.238 12.153 -2.852 1.00 50.78 89 VAL A C 1
ATOM 659 O O . VAL A 1 89 ? -12.642 11.476 -3.684 1.00 50.78 89 VAL A O 1
ATOM 662 N N . GLY A 1 90 ? -14.204 13.016 -3.185 1.00 54.19 90 GLY A N 1
ATOM 663 C CA . GLY A 1 90 ? -14.593 13.287 -4.572 1.00 54.19 90 GLY A CA 1
ATOM 664 C C . GLY A 1 90 ? -13.433 13.851 -5.386 1.00 54.19 90 GLY A C 1
ATOM 665 O O . GLY A 1 90 ? -13.258 13.501 -6.545 1.00 54.19 90 GLY A O 1
ATOM 666 N N . LEU A 1 91 ? -12.579 14.636 -4.741 1.00 52.34 91 LEU A N 1
ATOM 667 C CA . LEU A 1 91 ? -11.372 15.184 -5.316 1.00 52.34 91 LEU A CA 1
ATOM 668 C C . LEU A 1 91 ? -10.281 14.133 -5.509 1.00 52.34 91 LEU A C 1
ATOM 670 O O . LEU A 1 91 ? -9.693 14.100 -6.577 1.00 52.34 91 LEU A O 1
ATOM 674 N N . ALA A 1 92 ? -9.997 13.265 -4.537 1.00 54.06 92 ALA A N 1
ATOM 675 C CA . ALA A 1 92 ? -9.042 12.180 -4.767 1.00 54.06 92 ALA A CA 1
ATOM 676 C C . ALA A 1 92 ? -9.529 11.229 -5.861 1.00 54.06 92 ALA A C 1
ATOM 678 O O . ALA A 1 92 ? -8.713 10.722 -6.623 1.00 54.06 92 ALA A O 1
ATOM 679 N N . PHE A 1 93 ? -10.845 11.046 -5.987 1.00 54.53 93 PHE A N 1
ATOM 680 C CA . PHE A 1 93 ? -11.438 10.342 -7.118 1.00 54.53 93 PHE A CA 1
ATOM 681 C C . PHE A 1 93 ? -11.263 11.097 -8.434 1.00 54.53 93 PHE A C 1
ATOM 683 O O . PHE A 1 93 ? -10.864 10.483 -9.415 1.00 54.53 93 PHE A O 1
ATOM 690 N N . ALA A 1 94 ? -11.515 12.406 -8.469 1.00 51.94 94 ALA A N 1
ATOM 691 C CA . ALA A 1 94 ? -11.317 13.228 -9.660 1.00 51.94 94 ALA A CA 1
ATOM 692 C C . ALA A 1 94 ? -9.838 13.270 -10.068 1.00 51.94 94 ALA A C 1
ATOM 694 O O . ALA A 1 94 ? -9.518 13.085 -11.231 1.00 51.94 94 ALA A O 1
ATOM 695 N N . PHE A 1 95 ? -8.931 13.415 -9.107 1.00 52.16 95 PHE A N 1
ATOM 696 C CA . PHE A 1 95 ? -7.489 13.406 -9.306 1.00 52.16 95 PHE A CA 1
ATOM 697 C C . PHE A 1 95 ? -6.998 12.045 -9.798 1.00 52.16 95 PHE A C 1
ATOM 699 O O . PHE A 1 95 ? -6.326 11.976 -10.819 1.00 52.16 95 PHE A O 1
ATOM 706 N N . ALA A 1 96 ? -7.384 10.951 -9.136 1.00 54.09 96 ALA A N 1
ATOM 707 C CA . ALA A 1 96 ? -7.057 9.609 -9.602 1.00 54.09 96 ALA A CA 1
ATOM 708 C C . ALA A 1 96 ? -7.661 9.342 -10.985 1.00 54.09 96 ALA A C 1
ATOM 710 O O . ALA A 1 96 ? -6.992 8.751 -11.819 1.00 54.09 96 ALA A O 1
ATOM 711 N N . SER A 1 97 ? -8.879 9.816 -11.257 1.00 53.03 97 SER A N 1
ATOM 712 C CA . SER A 1 97 ? -9.540 9.677 -12.556 1.00 53.03 97 SER A CA 1
ATOM 713 C C . SER A 1 97 ? -8.849 10.484 -13.648 1.00 53.03 97 SER A C 1
ATOM 715 O O . SER A 1 97 ? -8.737 9.980 -14.756 1.00 53.03 97 SER A O 1
ATOM 717 N N . VAL A 1 98 ? -8.384 11.702 -13.366 1.00 53.59 98 VAL A N 1
ATOM 718 C CA . VAL A 1 98 ? -7.671 12.550 -14.332 1.00 53.59 98 VAL A CA 1
ATOM 719 C C . VAL A 1 98 ? -6.250 12.039 -14.539 1.00 53.59 98 VAL A C 1
ATOM 721 O O . VAL A 1 98 ? -5.827 11.913 -15.674 1.00 53.59 98 VAL A O 1
ATOM 724 N N . CYS A 1 99 ? -5.526 11.644 -13.491 1.00 52.12 99 CYS A N 1
ATOM 725 C CA . CYS A 1 99 ? -4.208 11.027 -13.643 1.00 52.12 99 CYS A CA 1
ATOM 726 C C . CYS A 1 99 ? -4.282 9.673 -14.348 1.00 52.12 99 CYS A C 1
ATOM 728 O O . CYS A 1 99 ? -3.394 9.347 -15.128 1.00 52.12 99 CYS A O 1
ATOM 730 N N . LEU A 1 100 ? -5.326 8.885 -14.087 1.00 56.78 100 LEU A N 1
ATOM 731 C CA . LEU A 1 100 ? -5.574 7.637 -14.798 1.00 56.78 100 LEU A CA 1
ATOM 732 C C . LEU A 1 100 ? -5.941 7.929 -16.253 1.00 56.78 100 LEU A C 1
ATOM 734 O O . LEU A 1 100 ? -5.354 7.319 -17.135 1.00 56.78 100 LEU A O 1
ATOM 738 N N . HIS A 1 101 ? -6.837 8.886 -16.505 1.00 59.19 101 HIS A N 1
ATOM 739 C CA . HIS A 1 101 ? -7.187 9.351 -17.846 1.00 59.19 101 HIS A CA 1
ATOM 740 C C . HIS A 1 101 ? -5.948 9.817 -18.613 1.00 59.19 101 HIS A C 1
ATOM 742 O O . HIS A 1 101 ? -5.740 9.349 -19.720 1.00 59.19 101 HIS A O 1
ATOM 748 N N . ASP A 1 102 ? -5.098 10.647 -18.010 1.00 51.41 102 ASP A N 1
ATOM 749 C CA . ASP A 1 102 ? -3.907 11.214 -18.641 1.00 51.41 102 ASP A CA 1
ATOM 750 C C . ASP A 1 102 ? -2.789 10.193 -18.823 1.00 51.41 102 ASP A C 1
ATOM 752 O O . ASP A 1 102 ? -2.125 10.184 -19.856 1.00 51.41 102 ASP A O 1
ATOM 756 N N . ALA A 1 103 ? -2.604 9.279 -17.869 1.00 53.47 103 ALA A N 1
ATOM 757 C CA . ALA A 1 103 ? -1.697 8.150 -18.039 1.00 53.47 103 ALA A CA 1
ATOM 758 C C . ALA A 1 103 ? -2.181 7.226 -19.162 1.00 53.47 103 ALA A C 1
ATOM 760 O O . ALA A 1 103 ? -1.367 6.742 -19.945 1.00 53.47 103 ALA A O 1
ATOM 761 N N . ILE A 1 104 ? -3.496 7.015 -19.268 1.00 52.53 104 ILE A N 1
ATOM 762 C CA . ILE A 1 104 ? -4.110 6.282 -20.371 1.00 52.53 104 ILE A CA 1
ATOM 763 C C . ILE A 1 104 ? -3.890 7.060 -21.671 1.00 52.53 104 ILE A C 1
ATOM 765 O O . ILE A 1 104 ? -3.313 6.499 -22.590 1.00 52.53 104 ILE A O 1
ATOM 769 N N . THR A 1 105 ? -4.238 8.341 -21.778 1.00 57.94 105 THR A N 1
ATOM 770 C CA . THR A 1 105 ? -4.079 9.104 -23.025 1.00 57.94 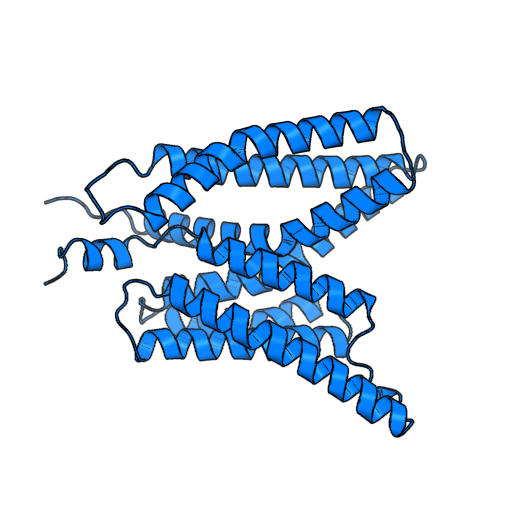105 THR A CA 1
ATOM 771 C C . THR A 1 105 ? -2.625 9.291 -23.436 1.00 57.94 105 THR A C 1
ATOM 773 O O . THR A 1 105 ? -2.352 9.193 -24.623 1.00 57.94 105 THR A O 1
ATOM 776 N N . ALA A 1 106 ? -1.675 9.468 -22.516 1.00 52.66 106 ALA A N 1
ATOM 777 C CA . ALA A 1 106 ? -0.243 9.520 -22.831 1.00 52.66 106 ALA A CA 1
ATOM 778 C C . ALA A 1 106 ? 0.301 8.147 -23.276 1.00 52.66 106 ALA A C 1
ATOM 780 O O . ALA A 1 106 ? 1.092 8.047 -24.220 1.00 52.66 106 ALA A O 1
ATOM 781 N N . PHE A 1 107 ? -0.172 7.060 -22.658 1.00 49.66 107 PHE A N 1
ATOM 782 C CA . PHE A 1 107 ? 0.115 5.702 -23.125 1.00 49.66 107 PHE A CA 1
ATOM 783 C C . PHE A 1 107 ? -0.475 5.449 -24.527 1.00 49.66 107 PHE A C 1
ATOM 785 O O . PHE A 1 107 ? 0.179 4.854 -25.379 1.00 49.66 107 PHE A O 1
ATOM 792 N N . LEU A 1 108 ? -1.683 5.955 -24.793 1.00 50.81 108 LEU A N 1
ATOM 793 C CA . LEU A 1 108 ? -2.371 5.860 -26.084 1.00 50.81 108 LEU A CA 1
ATOM 794 C C . LEU A 1 108 ? -1.758 6.772 -27.163 1.00 50.81 108 LEU A C 1
ATOM 796 O O . LEU A 1 108 ? -1.773 6.414 -28.338 1.00 50.81 108 LEU A O 1
ATOM 800 N N . ALA A 1 109 ? -1.231 7.941 -26.789 1.00 52.97 109 ALA A N 1
ATOM 801 C CA . ALA A 1 109 ? -0.649 8.928 -27.702 1.00 52.97 109 ALA A CA 1
ATOM 802 C C . ALA A 1 109 ? 0.784 8.569 -28.123 1.00 52.97 109 ALA A C 1
ATOM 804 O O . ALA A 1 109 ? 1.176 8.848 -29.252 1.00 52.97 109 ALA A O 1
ATOM 805 N N . SER A 1 110 ? 1.544 7.891 -27.255 1.00 50.06 110 SER A N 1
ATOM 806 C CA . SER A 1 110 ? 2.872 7.348 -27.591 1.00 50.06 110 SER A CA 1
ATOM 807 C C . SER A 1 110 ? 2.828 6.180 -28.592 1.00 50.06 110 SER A C 1
ATOM 809 O O . SER A 1 110 ? 3.861 5.821 -29.150 1.00 50.06 110 SER A O 1
ATOM 811 N N . HIS A 1 111 ? 1.641 5.623 -28.869 1.00 50.44 111 HIS A N 1
ATOM 812 C CA . HIS A 1 111 ? 1.426 4.488 -29.772 1.00 50.44 111 HIS A CA 1
ATOM 813 C C . HIS A 1 111 ? 0.301 4.789 -30.776 1.00 50.44 111 HIS A C 1
ATOM 815 O O . HIS A 1 111 ? -0.794 4.240 -30.686 1.00 50.44 111 HIS A O 1
ATOM 821 N N . ALA A 1 112 ? 0.562 5.651 -31.762 1.00 50.66 112 ALA A N 1
ATOM 822 C CA . ALA A 1 112 ? -0.378 6.027 -32.829 1.00 50.66 112 ALA A CA 1
ATOM 823 C C . ALA A 1 112 ? -0.765 4.885 -33.811 1.00 50.66 112 ALA A C 1
ATOM 825 O O . ALA A 1 112 ? -1.086 5.151 -34.967 1.00 50.66 112 ALA A O 1
ATOM 826 N N . ALA A 1 113 ? -0.761 3.621 -33.379 1.00 53.09 113 ALA A N 1
ATOM 827 C CA . ALA A 1 113 ? -1.131 2.462 -34.182 1.00 53.09 113 ALA A CA 1
ATOM 828 C C . ALA A 1 113 ? -2.110 1.545 -33.425 1.00 53.09 113 ALA A C 1
ATOM 830 O O . ALA A 1 113 ? -1.840 1.153 -32.296 1.00 53.09 113 ALA A O 1
ATOM 831 N N . ASP A 1 114 ? -3.205 1.199 -34.107 1.00 65.44 114 ASP A N 1
ATOM 832 C CA . ASP A 1 114 ? -4.171 0.122 -33.837 1.00 65.44 114 ASP A CA 1
ATOM 833 C C . ASP A 1 114 ? -4.957 0.134 -32.504 1.00 65.44 114 ASP A C 1
ATOM 835 O O . ASP A 1 114 ? -4.410 0.128 -31.400 1.00 65.44 114 ASP A O 1
ATOM 839 N N . ASP A 1 115 ? -6.289 0.047 -32.592 1.00 61.66 115 ASP A N 1
ATOM 840 C CA . ASP A 1 115 ? -7.193 0.024 -31.426 1.00 61.66 115 ASP A CA 1
ATOM 841 C C . ASP A 1 115 ? -6.934 -1.176 -30.486 1.00 61.66 115 ASP A C 1
ATOM 843 O O . ASP A 1 115 ? -7.185 -1.102 -29.279 1.00 61.66 115 ASP A O 1
ATOM 847 N N . ALA A 1 116 ? -6.338 -2.257 -31.000 1.00 64.88 116 ALA A N 1
ATOM 848 C CA . ALA A 1 116 ? -5.902 -3.405 -30.205 1.00 64.88 116 ALA A CA 1
ATOM 849 C C . ALA A 1 116 ? -4.752 -3.065 -29.233 1.00 64.88 116 ALA A C 1
ATOM 851 O O . ALA A 1 116 ? -4.755 -3.510 -28.080 1.00 64.88 116 ALA A O 1
ATOM 852 N N . VAL A 1 117 ? -3.793 -2.234 -29.656 1.00 60.84 117 VAL A N 1
ATOM 853 C CA . VAL A 1 117 ? -2.672 -1.777 -28.811 1.00 60.84 117 VAL A CA 1
ATOM 854 C C . VAL A 1 117 ? -3.187 -0.831 -27.727 1.00 60.84 117 VAL A C 1
ATOM 856 O O . VAL A 1 117 ? -2.774 -0.908 -26.566 1.00 60.84 117 VAL A O 1
ATOM 859 N N . ARG A 1 118 ? -4.173 0.002 -28.079 1.00 59.75 118 ARG A N 1
ATOM 860 C CA . ARG A 1 118 ? -4.853 0.911 -27.151 1.00 59.75 118 ARG A CA 1
ATOM 861 C C . ARG A 1 118 ? -5.536 0.177 -26.001 1.00 59.75 118 ARG A C 1
ATOM 863 O O . ARG A 1 118 ? -5.325 0.502 -24.829 1.00 59.75 118 ARG A O 1
ATOM 870 N N . GLN A 1 119 ? -6.328 -0.840 -26.331 1.00 63.25 119 GLN A N 1
ATOM 871 C CA . GLN A 1 119 ? -7.031 -1.651 -25.342 1.00 63.25 119 GLN A CA 1
ATOM 872 C C . GLN A 1 119 ? -6.053 -2.422 -24.441 1.00 63.25 119 GLN A C 1
ATOM 874 O O . GLN A 1 119 ? -6.251 -2.473 -23.225 1.00 63.25 119 GLN A O 1
ATOM 879 N N . ALA A 1 120 ? -4.967 -2.963 -25.003 1.00 64.38 120 ALA A N 1
ATOM 880 C CA . ALA A 1 120 ? -3.922 -3.635 -24.230 1.00 64.38 120 ALA A CA 1
ATOM 881 C C . ALA A 1 120 ? -3.255 -2.692 -23.208 1.00 64.38 120 ALA A C 1
ATOM 883 O O . ALA A 1 120 ? -3.014 -3.084 -22.063 1.00 64.38 120 ALA A O 1
ATOM 884 N N . GLY A 1 121 ? -3.034 -1.433 -23.588 1.00 59.88 121 GLY A N 1
ATOM 885 C CA . GLY A 1 121 ? -2.500 -0.386 -22.720 1.00 59.88 121 GLY A CA 1
ATOM 886 C C . GLY A 1 121 ? -3.366 -0.039 -21.521 1.00 59.88 121 GLY A C 1
ATOM 887 O O . GLY A 1 121 ? -2.896 -0.026 -20.381 1.00 59.88 121 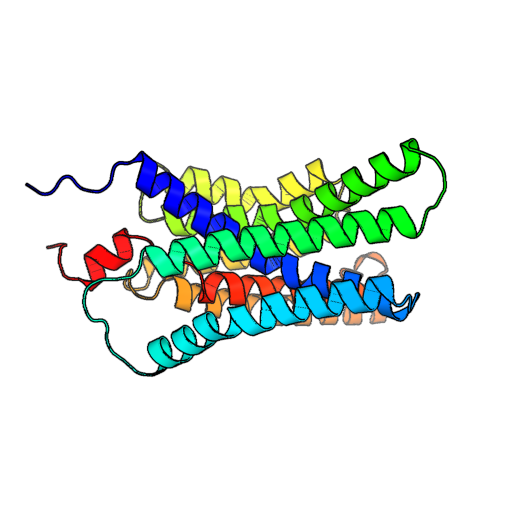GLY A O 1
ATOM 888 N N . LEU A 1 122 ? -4.657 0.184 -21.771 1.00 61.78 122 LEU A N 1
ATOM 889 C CA . LEU A 1 122 ? -5.645 0.432 -20.721 1.00 61.78 122 LEU A CA 1
ATOM 890 C C . LEU A 1 122 ? -5.683 -0.724 -19.713 1.00 61.78 122 LEU A C 1
ATOM 892 O O . LEU A 1 122 ? -5.655 -0.507 -18.500 1.00 61.78 122 LEU A O 1
ATOM 896 N N . VAL A 1 123 ? -5.705 -1.962 -20.215 1.00 66.94 123 VAL A N 1
ATOM 897 C CA . VAL A 1 123 ? -5.702 -3.168 -19.379 1.00 66.94 123 VAL A CA 1
ATOM 898 C C . VAL A 1 123 ? -4.419 -3.258 -18.550 1.00 66.94 123 VAL A C 1
ATOM 900 O O . VAL A 1 123 ? -4.489 -3.590 -17.367 1.00 66.94 123 VAL A O 1
ATOM 903 N N . ALA A 1 124 ? -3.259 -2.925 -19.121 1.00 66.00 124 ALA A N 1
ATOM 904 C CA . ALA A 1 124 ? -1.990 -2.908 -18.397 1.00 66.00 124 ALA A CA 1
ATOM 905 C C . ALA A 1 124 ? -1.966 -1.845 -17.283 1.00 66.00 124 ALA A C 1
ATOM 907 O O . ALA A 1 124 ? -1.543 -2.143 -16.163 1.00 66.00 124 ALA A O 1
ATOM 908 N N . GLY A 1 125 ? -2.474 -0.637 -17.549 1.00 61.94 125 GLY A N 1
ATOM 909 C CA . GLY A 1 125 ? -2.580 0.438 -16.557 1.00 61.94 125 GLY A CA 1
ATOM 910 C C . GLY A 1 125 ? -3.514 0.087 -15.396 1.00 61.94 125 GLY A C 1
ATOM 911 O O . GLY A 1 125 ? -3.141 0.242 -14.232 1.00 61.94 125 GLY A O 1
ATOM 912 N N . LEU A 1 126 ? -4.694 -0.468 -15.695 1.00 65.69 126 LEU A N 1
ATOM 913 C CA . LEU A 1 126 ? -5.639 -0.946 -14.678 1.00 65.69 126 LEU A CA 1
ATOM 914 C C . LEU A 1 126 ? -5.068 -2.109 -13.863 1.00 65.69 126 LEU A C 1
ATOM 916 O O . LEU A 1 126 ? -5.235 -2.142 -12.643 1.00 65.69 126 LEU A O 1
ATOM 920 N N . ARG A 1 127 ? -4.364 -3.043 -14.514 1.00 72.56 127 ARG A N 1
ATOM 921 C CA . ARG A 1 127 ? -3.676 -4.142 -13.825 1.00 72.56 127 ARG A CA 1
ATOM 922 C C . ARG A 1 127 ? -2.626 -3.621 -12.858 1.00 72.56 127 ARG A C 1
ATOM 924 O O . ARG A 1 127 ? -2.601 -4.051 -11.712 1.00 72.56 127 ARG A O 1
ATOM 931 N N . LEU A 1 128 ? -1.812 -2.664 -13.292 1.00 68.94 128 LEU A N 1
ATOM 932 C CA . LEU A 1 128 ? -0.821 -2.032 -12.435 1.00 68.94 128 LEU A CA 1
ATOM 933 C C . LEU A 1 128 ? -1.498 -1.333 -11.247 1.00 68.94 128 LEU A C 1
ATOM 935 O O . LEU A 1 128 ? -1.147 -1.603 -10.105 1.00 68.94 128 LEU A O 1
ATOM 939 N N . ALA A 1 129 ? -2.514 -0.500 -11.483 1.00 68.19 129 ALA A N 1
ATOM 940 C CA . ALA A 1 129 ? -3.249 0.173 -10.410 1.00 68.19 129 ALA A CA 1
ATOM 941 C C . ALA A 1 129 ? -3.839 -0.816 -9.397 1.00 68.19 129 ALA A C 1
ATOM 943 O O . ALA A 1 129 ? -3.700 -0.622 -8.189 1.00 68.19 129 ALA A O 1
ATOM 944 N N . GLY A 1 130 ? -4.441 -1.905 -9.874 1.00 73.12 130 GLY A N 1
ATOM 945 C CA . GLY A 1 130 ? -4.932 -2.982 -9.017 1.00 73.12 130 GLY A CA 1
ATOM 946 C C . GLY A 1 130 ? -3.816 -3.609 -8.180 1.00 73.12 130 GLY A C 1
ATOM 947 O O . GLY A 1 130 ? -3.955 -3.730 -6.964 1.00 73.12 130 GLY A O 1
ATOM 948 N N . ALA A 1 131 ? -2.684 -3.929 -8.806 1.00 78.00 131 ALA A N 1
ATOM 949 C CA . ALA A 1 131 ? -1.541 -4.569 -8.160 1.00 78.00 131 ALA A CA 1
ATOM 950 C C . ALA A 1 131 ? -1.018 -3.772 -6.949 1.00 78.00 131 ALA A C 1
ATOM 952 O O . ALA A 1 131 ? -0.756 -4.354 -5.898 1.00 78.00 131 ALA A O 1
ATOM 953 N N . TRP A 1 132 ? -0.954 -2.441 -7.057 1.00 76.62 132 TRP A N 1
ATOM 954 C CA . TRP A 1 132 ? -0.456 -1.565 -5.986 1.00 76.62 132 TRP A CA 1
ATOM 955 C C . TRP A 1 132 ? -1.508 -1.200 -4.930 1.00 76.62 132 TRP A C 1
ATOM 957 O O . TRP A 1 132 ? -1.160 -0.816 -3.817 1.00 76.62 132 TRP A O 1
ATOM 967 N N . THR A 1 133 ? -2.801 -1.302 -5.238 1.00 85.00 133 THR A N 1
ATOM 968 C CA . THR A 1 133 ? -3.871 -0.826 -4.340 1.00 85.00 133 THR A CA 1
ATOM 969 C C . THR A 1 133 ? -4.462 -1.926 -3.460 1.00 85.00 133 THR A C 1
ATOM 971 O O . THR A 1 133 ? -4.908 -1.641 -2.347 1.00 85.00 133 THR A O 1
ATOM 974 N N . VAL A 1 134 ? -4.441 -3.187 -3.902 1.00 88.75 134 VAL A N 1
ATOM 975 C CA . VAL A 1 134 ? -5.105 -4.305 -3.203 1.00 88.75 134 VAL A CA 1
ATOM 976 C C . VAL A 1 134 ? -4.565 -4.519 -1.787 1.00 88.75 134 VAL A C 1
ATOM 978 O O . VAL A 1 134 ? -5.342 -4.578 -0.834 1.00 88.75 134 VAL A O 1
ATOM 981 N N . VAL A 1 135 ? -3.243 -4.586 -1.620 1.00 93.69 135 VAL A N 1
ATOM 982 C CA . VAL A 1 135 ? -2.614 -4.832 -0.311 1.00 93.69 135 VAL A CA 1
ATOM 983 C C . VAL A 1 135 ? -2.934 -3.729 0.713 1.00 93.69 135 VAL A C 1
ATOM 985 O O . VAL A 1 135 ? -3.503 -4.044 1.765 1.00 93.69 135 VAL A O 1
ATOM 988 N N . PRO A 1 136 ? -2.652 -2.436 0.446 1.00 92.00 136 PRO A N 1
ATOM 989 C CA . PRO A 1 136 ? -2.950 -1.370 1.401 1.00 92.00 136 PRO A CA 1
ATOM 990 C C . PRO A 1 136 ? -4.454 -1.229 1.662 1.00 92.00 136 PRO A C 1
ATOM 992 O O . PRO A 1 136 ? -4.841 -0.946 2.799 1.00 92.00 136 PRO A O 1
ATOM 995 N N . PHE A 1 137 ? -5.308 -1.496 0.664 1.00 91.25 137 PHE A N 1
ATOM 996 C CA . PHE A 1 137 ? -6.760 -1.544 0.843 1.00 91.25 137 PHE A CA 1
ATOM 997 C C . PHE A 1 137 ? -7.164 -2.601 1.875 1.00 91.25 137 PHE A C 1
ATOM 999 O O . PHE A 1 137 ? -7.859 -2.289 2.848 1.00 91.25 137 PHE A O 1
ATOM 1006 N N . CYS A 1 138 ? -6.718 -3.847 1.688 1.00 95.00 138 CYS A N 1
ATOM 1007 C CA . CYS A 1 138 ? -7.072 -4.955 2.567 1.00 95.00 138 CYS A CA 1
ATOM 1008 C C . CYS A 1 138 ? -6.528 -4.746 3.986 1.00 95.00 138 CYS A C 1
ATOM 1010 O O . CYS A 1 138 ? -7.265 -4.961 4.949 1.00 95.00 138 CYS A O 1
ATOM 1012 N N . VAL A 1 139 ? -5.290 -4.263 4.137 1.00 94.81 139 VAL A N 1
ATOM 1013 C CA . VAL A 1 139 ? -4.704 -3.958 5.455 1.00 94.81 139 VAL A CA 1
ATOM 1014 C C . VAL A 1 139 ? -5.474 -2.838 6.161 1.00 94.81 139 VAL A C 1
ATOM 1016 O O . VAL A 1 139 ? -5.855 -2.992 7.324 1.00 94.81 139 VAL A O 1
ATOM 1019 N N . ALA A 1 140 ? -5.781 -1.738 5.466 1.00 91.38 140 ALA A N 1
ATOM 1020 C CA . ALA A 1 140 ? -6.575 -0.652 6.038 1.00 91.38 140 ALA A CA 1
ATOM 1021 C C . ALA A 1 140 ? -7.982 -1.130 6.432 1.00 91.38 140 ALA A C 1
ATOM 1023 O O . ALA A 1 140 ? -8.476 -0.790 7.507 1.00 91.38 140 ALA A O 1
ATOM 1024 N N . LEU A 1 141 ? -8.611 -1.967 5.601 1.00 91.25 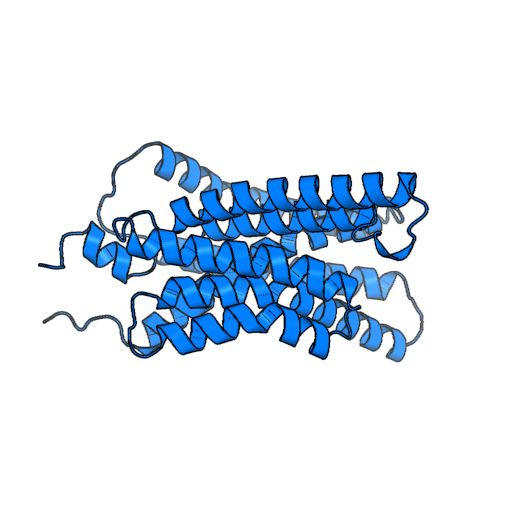141 LEU A N 1
ATOM 1025 C CA . LEU A 1 141 ? -9.916 -2.567 5.884 1.00 91.25 141 LEU A CA 1
ATOM 1026 C C . LEU A 1 141 ? -9.874 -3.463 7.131 1.00 91.25 141 LEU A C 1
ATOM 1028 O O . LEU A 1 141 ? -10.758 -3.375 7.986 1.00 91.25 141 LEU A O 1
ATOM 1032 N N . ALA A 1 142 ? -8.832 -4.279 7.275 1.00 93.19 142 ALA A N 1
ATOM 1033 C CA . ALA A 1 142 ? -8.622 -5.144 8.434 1.00 93.19 142 ALA A CA 1
ATOM 1034 C C . ALA A 1 142 ? -8.471 -4.344 9.735 1.00 93.19 142 ALA A C 1
ATOM 1036 O O . ALA A 1 142 ? -9.093 -4.661 10.754 1.00 93.19 142 ALA A O 1
ATOM 1037 N N . TRP A 1 143 ? -7.725 -3.244 9.685 1.00 91.25 143 TRP A N 1
ATOM 1038 C CA . TRP A 1 143 ? -7.564 -2.332 10.811 1.00 91.25 143 TRP A CA 1
ATOM 1039 C C . TRP A 1 143 ? -8.833 -1.546 11.138 1.00 91.25 143 TRP A C 1
ATOM 1041 O O . TRP A 1 143 ? -9.198 -1.450 12.304 1.00 91.25 143 TRP A O 1
ATOM 1051 N N . LEU A 1 144 ? -9.567 -1.039 10.146 1.00 86.69 144 LEU A N 1
ATOM 1052 C CA . LEU A 1 144 ? -10.835 -0.328 10.377 1.00 86.69 144 LEU A CA 1
ATOM 1053 C C . LEU A 1 144 ? -11.935 -1.233 10.946 1.00 86.69 144 LEU A C 1
ATOM 1055 O O . LEU A 1 144 ? -12.883 -0.754 11.573 1.00 86.69 144 LEU A O 1
ATOM 1059 N N . THR A 1 145 ? -11.825 -2.543 10.734 1.00 87.75 145 THR A N 1
ATOM 1060 C CA . THR A 1 145 ? -12.800 -3.536 11.197 1.00 87.75 145 THR A CA 1
ATOM 1061 C C . THR A 1 145 ? -12.359 -4.284 12.454 1.00 87.75 145 THR A C 1
ATOM 1063 O O . THR A 1 145 ? -13.125 -5.108 12.957 1.00 87.75 145 THR A O 1
ATOM 1066 N N . VAL A 1 146 ? -11.194 -3.960 13.031 1.00 86.44 146 VAL A N 1
ATOM 1067 C CA . VAL A 1 146 ? -10.634 -4.658 14.204 1.00 86.44 146 VAL A CA 1
ATOM 1068 C C . VAL A 1 146 ? -11.575 -4.680 15.412 1.00 86.44 146 VAL A C 1
ATOM 1070 O O . VAL A 1 146 ? -11.679 -5.699 16.091 1.00 86.44 146 VAL A O 1
ATOM 1073 N N . GLY A 1 147 ? -12.333 -3.602 15.642 1.00 80.31 147 GLY A N 1
ATOM 1074 C CA . GLY A 1 147 ? -13.313 -3.515 16.729 1.00 80.31 147 GLY A CA 1
ATOM 1075 C C . GLY A 1 147 ? -14.572 -4.373 16.525 1.00 80.31 147 GLY A C 1
ATOM 1076 O O . GLY A 1 147 ? -15.422 -4.428 17.410 1.00 80.31 147 GLY A O 1
ATOM 1077 N N . ARG A 1 148 ? -14.734 -5.043 15.374 1.00 81.69 148 ARG A N 1
ATOM 1078 C CA . ARG A 1 148 ? -15.899 -5.885 15.060 1.00 81.69 148 ARG A CA 1
ATOM 1079 C C . ARG A 1 148 ? -15.548 -7.361 15.216 1.00 81.69 148 ARG A C 1
ATOM 1081 O O . ARG A 1 148 ? -15.093 -7.998 14.267 1.00 81.69 148 ARG A O 1
ATOM 1088 N N . ALA A 1 149 ? -15.837 -7.919 16.393 1.00 76.56 149 ALA A N 1
ATOM 1089 C CA . ALA A 1 149 ? -15.462 -9.285 16.781 1.00 76.56 149 ALA A CA 1
ATOM 1090 C C . ALA A 1 149 ? -15.774 -10.362 15.719 1.00 76.56 149 ALA A C 1
ATOM 1092 O O . ALA A 1 149 ? -14.924 -11.206 15.451 1.00 76.56 149 ALA A O 1
ATOM 1093 N N . ARG A 1 150 ? -16.946 -10.292 15.067 1.00 84.31 150 ARG A N 1
ATOM 1094 C CA . ARG A 1 150 ? -17.381 -11.265 14.045 1.00 84.31 150 ARG A CA 1
ATOM 1095 C C . ARG A 1 150 ? -16.575 -11.214 12.742 1.00 84.31 150 ARG A C 1
ATOM 1097 O O . ARG A 1 150 ? -16.433 -12.234 12.083 1.00 84.31 150 ARG A O 1
ATOM 1104 N N . TRP A 1 151 ? -16.067 -10.043 12.360 1.00 85.12 151 TRP A N 1
ATOM 1105 C CA . TRP A 1 151 ? -15.452 -9.824 11.043 1.00 85.12 151 TRP A CA 1
ATOM 1106 C C . TRP A 1 151 ? -13.939 -9.613 11.093 1.00 85.12 151 TRP A C 1
ATOM 1108 O O . TRP A 1 151 ? -13.279 -9.711 10.063 1.00 85.12 151 TRP A O 1
ATOM 1118 N N . ARG A 1 152 ? -13.382 -9.360 12.283 1.00 87.38 152 ARG A N 1
ATOM 1119 C CA . ARG A 1 152 ? -11.953 -9.099 12.485 1.00 87.38 152 ARG A CA 1
ATOM 1120 C C . ARG A 1 152 ? -11.063 -10.154 11.829 1.00 87.38 152 ARG A C 1
ATOM 1122 O O . ARG A 1 152 ? -10.136 -9.796 11.118 1.00 87.38 152 ARG A O 1
ATOM 1129 N N . TRP A 1 153 ? -11.348 -11.436 12.055 1.00 88.94 153 TRP A N 1
ATOM 1130 C CA . TRP A 1 153 ? -10.517 -12.522 11.528 1.00 88.94 153 TRP A CA 1
ATOM 1131 C C . TRP A 1 153 ? -10.641 -12.683 10.017 1.00 88.94 153 TRP A C 1
ATOM 1133 O O . TRP A 1 153 ? -9.640 -12.923 9.357 1.00 88.94 153 TRP A O 1
ATOM 1143 N N . VAL A 1 154 ? -11.838 -12.473 9.462 1.00 93.19 154 VAL A N 1
ATOM 1144 C CA . VAL A 1 154 ? -12.064 -12.537 8.012 1.00 93.19 154 VAL A CA 1
ATOM 1145 C C . VAL A 1 154 ? -11.212 -11.490 7.299 1.00 93.19 154 VAL A C 1
ATOM 1147 O O . VAL A 1 154 ? -10.469 -11.822 6.381 1.00 93.19 154 VAL A O 1
ATOM 1150 N N . PHE A 1 155 ? -11.259 -10.237 7.757 1.00 93.88 155 PHE A N 1
ATOM 1151 C CA . PHE A 1 155 ? -10.469 -9.176 7.138 1.00 93.88 155 PHE A CA 1
ATOM 1152 C C . PHE A 1 155 ? -8.972 -9.284 7.454 1.00 93.88 155 PHE A C 1
ATOM 1154 O O . PHE A 1 155 ? -8.167 -8.938 6.597 1.00 93.88 155 PHE A O 1
ATOM 1161 N N . ALA A 1 156 ? -8.583 -9.814 8.619 1.00 93.69 156 ALA A N 1
ATOM 1162 C CA . ALA A 1 156 ? -7.180 -10.101 8.928 1.00 93.69 156 ALA A CA 1
ATOM 1163 C C . ALA A 1 156 ? -6.588 -11.148 7.973 1.00 93.69 156 ALA A C 1
ATOM 1165 O O . ALA A 1 156 ? -5.517 -10.929 7.414 1.00 93.69 156 ALA A O 1
ATOM 1166 N N . VAL A 1 157 ? -7.300 -12.259 7.758 1.00 95.44 157 VAL A N 1
ATOM 1167 C CA . VAL A 1 157 ? -6.889 -13.311 6.818 1.00 95.44 157 VAL A CA 1
ATOM 1168 C C . VAL A 1 157 ? -6.861 -12.765 5.397 1.00 95.44 157 VAL A C 1
ATOM 1170 O O . VAL A 1 157 ? -5.893 -13.003 4.685 1.00 95.44 157 VAL A O 1
ATOM 1173 N N . LEU A 1 158 ? -7.867 -11.978 5.001 1.00 95.75 158 LEU A N 1
ATOM 1174 C CA . LEU A 1 158 ? -7.886 -11.341 3.685 1.00 95.75 158 LEU A CA 1
ATOM 1175 C C . LEU A 1 158 ? -6.688 -10.402 3.488 1.00 95.75 158 LEU A C 1
ATOM 1177 O O . LEU A 1 158 ? -6.049 -10.448 2.444 1.00 95.75 158 LEU A O 1
ATOM 1181 N N . ALA A 1 159 ? -6.352 -9.581 4.484 1.00 95.88 159 ALA A N 1
ATOM 1182 C CA . ALA A 1 159 ? -5.183 -8.707 4.437 1.00 95.88 159 ALA A CA 1
ATOM 1183 C C . ALA A 1 159 ? -3.875 -9.494 4.362 1.00 95.88 159 ALA A C 1
ATOM 1185 O O . ALA A 1 159 ? -3.018 -9.160 3.549 1.00 95.88 159 ALA A O 1
ATOM 1186 N N . LEU A 1 160 ? -3.743 -10.564 5.147 1.00 96.69 160 LEU A N 1
ATOM 1187 C CA . LEU A 1 160 ? -2.562 -11.420 5.122 1.00 96.69 160 LEU A CA 1
ATOM 1188 C C . LEU A 1 160 ? -2.413 -12.155 3.783 1.00 96.69 160 LEU A C 1
ATOM 1190 O O . LEU A 1 160 ? -1.305 -12.263 3.272 1.00 96.69 160 LEU A O 1
ATOM 1194 N N . ALA A 1 161 ? -3.515 -12.623 3.198 1.00 96.44 161 ALA A N 1
ATOM 1195 C CA . ALA A 1 161 ? -3.528 -13.306 1.907 1.00 96.44 161 ALA A CA 1
ATOM 1196 C C . ALA A 1 161 ? -3.409 -12.343 0.714 1.00 96.44 161 ALA A C 1
ATOM 1198 O O . ALA A 1 161 ? -3.098 -12.784 -0.391 1.00 96.44 161 ALA A O 1
ATOM 1199 N N . SER A 1 162 ? -3.658 -11.043 0.910 1.00 95.50 162 SER A N 1
ATOM 1200 C CA . SER A 1 162 ? -3.758 -10.071 -0.184 1.00 95.50 162 SER A CA 1
ATOM 1201 C C . SER A 1 162 ? -2.516 -9.969 -1.083 1.00 95.50 162 SER A C 1
ATOM 1203 O O . SER A 1 162 ? -2.723 -9.894 -2.294 1.00 95.50 162 SER A O 1
ATOM 1205 N N . PRO A 1 163 ? -1.256 -10.046 -0.596 1.00 94.56 163 PRO A N 1
ATOM 1206 C CA . PRO A 1 163 ? -0.094 -10.033 -1.487 1.00 94.56 163 PRO A CA 1
ATOM 1207 C C . PRO A 1 163 ? 0.006 -11.318 -2.318 1.00 94.56 163 PRO A C 1
ATOM 1209 O O . PRO A 1 163 ? 0.335 -11.254 -3.495 1.00 94.56 163 PRO A O 1
ATOM 1212 N N . GLY A 1 164 ? -0.346 -12.477 -1.749 1.00 94.06 164 GLY A N 1
ATOM 1213 C CA . GLY A 1 164 ? -0.426 -13.739 -2.494 1.00 94.06 164 GLY A CA 1
ATOM 1214 C C . GLY A 1 164 ? -1.539 -13.739 -3.547 1.00 94.06 164 GLY A C 1
ATOM 1215 O O . GLY A 1 164 ? -1.328 -14.177 -4.674 1.00 94.06 164 GLY A O 1
ATOM 1216 N N . LEU A 1 165 ? -2.712 -13.188 -3.219 1.00 93.50 165 LEU A N 1
ATOM 1217 C CA . LEU A 1 165 ? -3.799 -13.008 -4.188 1.00 93.50 165 LEU A CA 1
ATOM 1218 C C . LEU A 1 165 ? -3.388 -12.055 -5.316 1.00 93.50 165 LEU A C 1
ATOM 1220 O O . LEU A 1 165 ? -3.631 -12.361 -6.481 1.00 93.50 165 LEU A O 1
ATOM 1224 N N . ALA A 1 166 ? -2.725 -10.942 -4.991 1.00 90.31 166 ALA A N 1
ATOM 1225 C CA . ALA A 1 166 ? -2.172 -10.031 -5.987 1.00 90.31 166 ALA A CA 1
ATOM 1226 C C . ALA A 1 166 ? -1.130 -10.741 -6.867 1.00 90.31 166 ALA A C 1
ATOM 1228 O O . ALA A 1 166 ? -1.211 -10.653 -8.090 1.00 90.31 166 ALA A O 1
ATOM 1229 N N . ALA A 1 167 ? -0.232 -11.528 -6.271 1.00 92.38 167 ALA A N 1
ATOM 1230 C CA . ALA A 1 167 ? 0.769 -12.284 -7.013 1.00 92.38 167 ALA A CA 1
ATOM 1231 C C . ALA A 1 167 ? 0.144 -13.246 -8.033 1.00 92.38 167 ALA A C 1
ATOM 1233 O O . ALA A 1 167 ? 0.571 -13.285 -9.186 1.00 92.38 167 ALA A O 1
ATOM 1234 N N . LEU A 1 168 ? -0.922 -13.955 -7.648 1.00 91.94 168 LEU A N 1
ATOM 1235 C CA . LEU A 1 168 ? -1.671 -14.830 -8.553 1.00 91.94 168 LEU A CA 1
ATOM 1236 C C . LEU A 1 168 ? -2.396 -14.042 -9.654 1.00 91.94 168 LEU A C 1
ATOM 1238 O O . LEU A 1 168 ? -2.310 -14.396 -10.828 1.00 91.94 168 LEU A O 1
ATOM 1242 N N . MET A 1 169 ? -3.096 -12.962 -9.294 1.00 89.44 169 MET A N 1
ATOM 1243 C CA . MET A 1 169 ? -3.897 -12.166 -10.236 1.00 89.44 169 MET A CA 1
ATOM 1244 C C . MET A 1 169 ? -3.051 -11.407 -11.262 1.00 89.44 169 MET A C 1
ATOM 1246 O O . MET A 1 169 ? -3.493 -11.204 -12.395 1.00 89.44 169 MET A O 1
ATOM 1250 N N . PHE A 1 170 ? -1.852 -10.980 -10.869 1.00 87.56 170 PHE A N 1
ATOM 1251 C CA . PHE A 1 170 ? -0.968 -10.146 -11.683 1.00 87.56 170 PHE A CA 1
ATOM 1252 C C . PHE A 1 170 ? 0.291 -10.881 -12.154 1.00 87.56 170 PHE A C 1
ATOM 1254 O O . PHE A 1 170 ? 1.157 -10.252 -12.757 1.00 87.56 170 PHE A O 1
ATOM 1261 N N . SER A 1 171 ? 0.366 -12.200 -11.933 1.00 90.44 171 SER A N 1
ATOM 1262 C CA . SER A 1 171 ? 1.478 -13.056 -12.375 1.00 90.44 171 SER A CA 1
ATOM 1263 C C . SER A 1 171 ? 2.842 -12.558 -11.883 1.00 90.44 171 SER A C 1
ATOM 1265 O O . SER A 1 171 ? 3.806 -12.501 -12.644 1.00 90.44 171 SER A O 1
ATOM 1267 N N . TRP A 1 172 ? 2.904 -12.155 -10.614 1.00 90.81 172 TRP A N 1
ATOM 1268 C CA . TRP A 1 172 ? 4.146 -11.703 -9.993 1.00 90.81 172 TRP A CA 1
ATO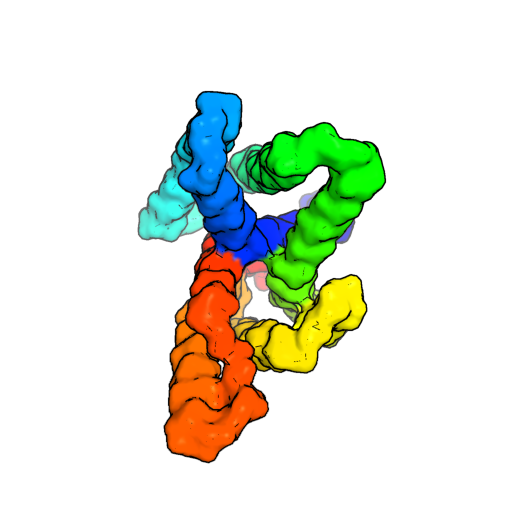M 1269 C C . TRP A 1 172 ? 5.157 -12.838 -9.894 1.00 90.81 172 TRP A C 1
ATOM 1271 O O . TRP A 1 172 ? 4.794 -14.007 -9.725 1.00 90.81 172 TRP A O 1
ATOM 1281 N N . GLN A 1 173 ? 6.438 -12.487 -9.960 1.00 91.44 173 GLN A N 1
ATOM 1282 C CA . GLN A 1 173 ? 7.493 -13.455 -9.710 1.00 91.44 173 GLN A CA 1
ATOM 1283 C C . GLN A 1 173 ? 7.537 -13.803 -8.217 1.00 91.44 173 GLN A C 1
ATOM 1285 O O . GLN A 1 173 ? 7.050 -13.059 -7.363 1.00 91.44 173 GLN A O 1
ATOM 1290 N N . LEU A 1 174 ? 8.153 -14.942 -7.884 1.00 90.31 174 LEU A N 1
ATOM 1291 C CA . LEU A 1 174 ? 8.307 -15.374 -6.490 1.00 90.31 174 LEU A CA 1
ATOM 1292 C C . LEU A 1 174 ? 8.988 -14.290 -5.637 1.00 90.31 174 LEU A C 1
ATOM 1294 O O . LEU A 1 174 ? 8.601 -14.070 -4.492 1.00 90.31 174 LEU A O 1
ATOM 1298 N N . GLN A 1 175 ? 9.971 -13.601 -6.216 1.00 90.94 175 GLN A N 1
ATOM 1299 C CA . GLN A 1 175 ? 10.693 -12.505 -5.581 1.00 90.94 175 GLN A CA 1
ATOM 1300 C C . GLN A 1 175 ? 9.760 -11.344 -5.208 1.00 90.94 175 GLN A C 1
ATOM 1302 O O . GLN A 1 175 ? 9.723 -10.972 -4.039 1.00 90.94 175 GLN A O 1
ATOM 1307 N N . ASP A 1 176 ? 8.966 -10.844 -6.160 1.00 90.44 176 ASP A N 1
ATOM 1308 C CA . ASP A 1 176 ? 7.986 -9.766 -5.946 1.00 90.44 176 ASP A CA 1
ATOM 1309 C C . ASP A 1 176 ? 6.952 -10.141 -4.876 1.00 90.44 176 ASP A C 1
ATOM 1311 O O . ASP A 1 176 ? 6.543 -9.329 -4.044 1.00 90.44 176 ASP A O 1
ATOM 1315 N N . TRP A 1 177 ? 6.529 -11.409 -4.868 1.00 93.06 177 TRP A N 1
ATOM 1316 C CA . TRP A 1 177 ? 5.629 -11.902 -3.837 1.00 93.06 177 TRP A CA 1
ATOM 1317 C C . TRP A 1 177 ? 6.281 -11.856 -2.456 1.00 93.06 177 TRP A C 1
ATOM 1319 O O . TRP A 1 177 ? 5.661 -11.354 -1.521 1.00 93.06 177 TRP A O 1
ATOM 1329 N N . ILE A 1 178 ? 7.520 -12.331 -2.308 1.00 92.56 178 ILE A N 1
ATOM 1330 C CA . ILE A 1 178 ? 8.241 -12.314 -1.025 1.00 92.56 178 ILE A CA 1
ATOM 1331 C C . ILE A 1 178 ? 8.440 -10.875 -0.537 1.00 92.56 178 ILE A C 1
ATOM 1333 O O . ILE A 1 178 ? 8.179 -10.582 0.637 1.00 92.56 178 ILE A O 1
ATOM 1337 N N . THR A 1 179 ? 8.868 -9.981 -1.429 1.00 93.56 179 THR A N 1
ATOM 1338 C CA . THR A 1 179 ? 9.180 -8.583 -1.110 1.00 93.56 179 THR A CA 1
ATOM 1339 C C . THR A 1 179 ? 7.941 -7.757 -0.792 1.00 93.56 179 THR A C 1
ATOM 1341 O O . THR A 1 179 ? 8.036 -6.833 0.009 1.00 93.56 179 THR A O 1
ATOM 1344 N N . ALA A 1 180 ? 6.766 -8.134 -1.299 1.00 93.25 180 ALA A N 1
ATOM 1345 C CA . ALA A 1 180 ? 5.491 -7.559 -0.877 1.00 93.25 180 ALA A CA 1
ATOM 1346 C C . ALA A 1 180 ? 4.934 -8.220 0.399 1.00 93.25 180 ALA A C 1
ATOM 1348 O O . ALA A 1 180 ? 4.443 -7.540 1.305 1.00 93.25 180 ALA A O 1
ATOM 1349 N N . GLN A 1 181 ? 4.995 -9.552 0.494 1.00 95.94 181 GLN A N 1
ATOM 1350 C CA . GLN A 1 181 ? 4.342 -10.334 1.546 1.00 95.94 181 GLN A CA 1
ATOM 1351 C C . GLN A 1 181 ? 4.969 -10.099 2.917 1.00 95.94 181 GLN A C 1
ATOM 1353 O O . GLN A 1 181 ? 4.237 -9.888 3.889 1.00 95.94 181 GLN A O 1
ATOM 1358 N N . LEU A 1 182 ? 6.297 -10.152 3.022 1.00 95.94 182 LEU A N 1
ATOM 1359 C CA . LEU A 1 182 ? 6.998 -10.035 4.302 1.00 95.94 182 LEU A CA 1
ATOM 1360 C C . LEU A 1 182 ? 6.745 -8.685 4.993 1.00 95.94 182 LEU A C 1
ATOM 1362 O O . LEU A 1 182 ? 6.215 -8.694 6.111 1.00 95.94 182 LEU A O 1
ATOM 1366 N N . PRO A 1 183 ? 7.029 -7.527 4.369 1.00 96.44 183 PRO A N 1
ATOM 1367 C CA . PRO A 1 183 ? 6.773 -6.241 5.007 1.00 96.44 183 PRO A CA 1
ATOM 1368 C C . PRO A 1 183 ? 5.280 -6.013 5.257 1.00 96.44 183 PRO A C 1
ATOM 1370 O O . PRO A 1 183 ? 4.928 -5.570 6.351 1.00 96.44 183 PRO A O 1
ATOM 1373 N N . ALA A 1 184 ? 4.386 -6.373 4.327 1.00 96.19 184 ALA A N 1
ATOM 1374 C CA . ALA A 1 184 ? 2.943 -6.208 4.528 1.00 96.19 184 ALA A CA 1
ATOM 1375 C C . ALA A 1 184 ? 2.421 -7.019 5.726 1.00 96.19 184 ALA A C 1
ATOM 1377 O O . ALA A 1 184 ? 1.630 -6.508 6.524 1.00 96.19 184 ALA A O 1
ATOM 1378 N N . SER A 1 185 ? 2.906 -8.252 5.900 1.00 97.19 185 SER A N 1
ATOM 1379 C CA . SER A 1 185 ? 2.558 -9.100 7.047 1.00 97.19 185 SER A CA 1
ATOM 1380 C C . SER A 1 185 ? 3.070 -8.494 8.353 1.00 97.19 185 SER A C 1
ATOM 1382 O O . SER A 1 185 ? 2.320 -8.404 9.325 1.00 97.19 185 SER A O 1
ATOM 1384 N N . CYS A 1 186 ? 4.318 -8.016 8.373 1.00 97.19 186 CYS A N 1
ATOM 1385 C CA . CYS A 1 186 ? 4.897 -7.336 9.532 1.00 97.19 186 CYS A CA 1
ATOM 1386 C C . CYS A 1 186 ? 4.102 -6.082 9.911 1.00 97.19 186 CYS A C 1
ATOM 1388 O O . CYS A 1 186 ? 3.746 -5.917 11.079 1.00 97.19 186 CYS A O 1
ATOM 1390 N N . ILE A 1 187 ? 3.771 -5.235 8.931 1.00 96.75 187 ILE A N 1
ATOM 1391 C CA . ILE A 1 187 ? 2.946 -4.036 9.117 1.00 96.75 187 ILE A CA 1
ATOM 1392 C C . ILE A 1 187 ? 1.598 -4.431 9.726 1.00 96.75 187 ILE A C 1
ATOM 1394 O O . ILE A 1 187 ? 1.237 -3.915 10.784 1.00 96.75 187 ILE A O 1
ATOM 1398 N N . LEU A 1 188 ? 0.886 -5.383 9.114 1.00 96.12 188 LEU A N 1
ATOM 1399 C CA . LEU A 1 188 ? -0.426 -5.853 9.563 1.00 96.12 188 LEU A CA 1
ATOM 1400 C C . LEU A 1 188 ? -0.395 -6.349 11.015 1.00 96.12 188 LEU A C 1
ATOM 1402 O O . LEU A 1 188 ? -1.194 -5.890 11.837 1.00 96.12 188 LEU A O 1
ATOM 1406 N N . LEU A 1 189 ? 0.523 -7.267 11.329 1.00 95.69 189 LEU A N 1
ATOM 1407 C CA . LEU A 1 189 ? 0.634 -7.915 12.639 1.00 95.69 189 LEU A CA 1
ATOM 1408 C C . LEU A 1 189 ? 1.033 -6.923 13.733 1.00 95.69 189 LEU A C 1
ATOM 1410 O O . LEU A 1 189 ? 0.415 -6.897 14.801 1.00 95.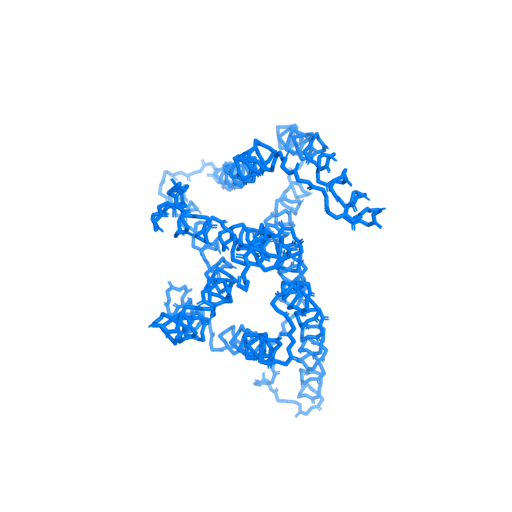69 189 LEU A O 1
ATOM 1414 N N . LEU A 1 190 ? 2.024 -6.068 13.468 1.00 95.25 190 LEU A N 1
ATOM 1415 C CA . LEU A 1 190 ? 2.423 -5.024 14.410 1.00 95.25 190 LEU A CA 1
ATOM 1416 C C . LEU A 1 190 ? 1.304 -3.997 14.601 1.00 95.25 190 LEU A C 1
ATOM 1418 O O . LEU A 1 190 ? 1.069 -3.570 15.730 1.00 95.25 190 LEU A O 1
ATOM 1422 N N . GLY A 1 191 ? 0.550 -3.670 13.550 1.00 92.19 191 GLY A N 1
ATOM 1423 C CA . GLY A 1 191 ? -0.636 -2.824 13.662 1.00 92.19 191 GLY A CA 1
ATOM 1424 C C . GLY A 1 191 ? -1.733 -3.448 14.531 1.00 92.19 191 GLY A C 1
ATOM 1425 O O . GLY A 1 191 ? -2.295 -2.783 15.399 1.00 92.19 191 GLY A O 1
ATOM 1426 N N . TYR A 1 192 ? -1.990 -4.755 14.409 1.00 91.44 192 TYR A N 1
ATOM 1427 C CA . TYR A 1 192 ? -2.893 -5.461 15.332 1.00 91.44 192 TYR A CA 1
ATOM 1428 C C . TYR A 1 192 ? -2.382 -5.447 16.775 1.00 91.44 192 TYR A C 1
ATOM 1430 O O . TYR A 1 192 ? -3.168 -5.274 17.708 1.00 91.44 192 TYR A O 1
ATOM 1438 N N . ARG A 1 193 ? -1.068 -5.558 16.983 1.00 91.50 193 ARG A N 1
ATOM 1439 C CA . ARG A 1 193 ? -0.470 -5.439 18.317 1.00 91.50 193 ARG A CA 1
ATOM 1440 C C . ARG A 1 193 ? -0.694 -4.043 18.919 1.00 91.50 193 ARG A C 1
ATOM 1442 O O . ARG A 1 193 ? -0.986 -3.937 20.111 1.00 91.50 193 ARG A O 1
ATOM 1449 N N . GLN A 1 194 ? -0.649 -2.979 18.111 1.00 89.00 194 GLN A N 1
ATOM 1450 C CA . GLN A 1 194 ? -0.963 -1.609 18.554 1.00 89.00 194 GLN A CA 1
ATOM 1451 C C . GLN A 1 194 ? -2.424 -1.426 18.992 1.00 89.00 194 GLN A C 1
ATOM 1453 O O . GLN A 1 194 ? -2.718 -0.520 19.780 1.00 89.00 194 GLN A O 1
ATOM 1458 N N . TRP A 1 195 ? -3.339 -2.270 18.502 1.00 85.81 195 TRP A N 1
ATOM 1459 C CA . TRP A 1 195 ? -4.727 -2.301 18.969 1.00 85.81 195 TRP A CA 1
ATOM 1460 C C . TRP A 1 195 ? -4.837 -2.916 20.365 1.00 85.81 195 TRP A C 1
ATOM 1462 O O . TRP A 1 195 ? -5.547 -2.387 21.212 1.00 85.81 195 TRP A O 1
ATOM 1472 N N . SER A 1 196 ? -4.120 -4.014 20.629 1.00 83.31 196 SER A N 1
ATOM 1473 C CA . SER A 1 196 ? -4.164 -4.681 21.938 1.00 83.31 196 SER A CA 1
ATOM 1474 C C . SER A 1 196 ? -3.477 -3.901 23.061 1.00 83.31 196 SER A C 1
ATOM 1476 O O . SER A 1 196 ? -3.822 -4.090 24.221 1.00 83.31 196 SER A O 1
ATOM 1478 N N . LEU A 1 197 ? -2.495 -3.058 22.730 1.00 81.94 197 LEU A N 1
ATOM 1479 C CA . LEU A 1 197 ? -1.630 -2.400 23.717 1.00 81.94 197 LEU A CA 1
ATOM 1480 C C . LEU A 1 197 ? -2.053 -0.975 24.085 1.00 81.94 197 LEU A C 1
ATOM 1482 O O . LEU A 1 197 ? -1.504 -0.414 25.029 1.00 81.94 197 LEU A O 1
ATOM 1486 N N . GLY A 1 198 ? -2.963 -0.354 23.334 1.00 76.31 198 GLY A N 1
ATOM 1487 C CA . GLY A 1 198 ? -3.201 1.081 23.447 1.00 76.31 198 GLY A CA 1
ATOM 1488 C C . GLY A 1 198 ? -4.667 1.482 23.353 1.00 76.31 198 GLY A C 1
ATOM 1489 O O . GLY A 1 198 ? -5.509 0.702 22.908 1.00 76.31 198 GLY A O 1
ATOM 1490 N N . PRO A 1 199 ? -4.984 2.730 23.730 1.00 76.00 199 PRO A N 1
ATOM 1491 C CA . PRO A 1 199 ? -6.328 3.269 23.589 1.00 76.00 199 PRO A CA 1
ATOM 1492 C C . PRO A 1 199 ? -6.736 3.313 22.115 1.00 76.00 199 PRO A C 1
ATOM 1494 O O . PRO A 1 199 ? -5.905 3.552 21.239 1.00 76.00 199 PRO A O 1
ATOM 1497 N N . VAL A 1 200 ? -8.032 3.145 21.841 1.00 74.75 200 VAL A N 1
ATOM 1498 C CA . VAL A 1 200 ? -8.590 3.213 20.476 1.00 74.75 200 VAL A CA 1
ATOM 1499 C C . VAL A 1 200 ? -8.233 4.540 19.800 1.00 74.75 200 VAL A C 1
ATOM 1501 O O . VAL A 1 200 ? -7.947 4.550 18.611 1.00 74.75 200 VAL A O 1
ATOM 1504 N N . ALA A 1 201 ? -8.178 5.632 20.570 1.00 69.81 201 ALA A N 1
ATOM 1505 C CA . ALA A 1 201 ? -7.760 6.942 20.090 1.00 69.81 201 ALA A CA 1
ATOM 1506 C C . ALA A 1 201 ? -6.294 6.952 19.615 1.00 69.81 201 ALA A C 1
ATOM 1508 O O . ALA A 1 201 ? -5.375 6.532 20.325 1.00 69.81 201 ALA A O 1
ATOM 1509 N N . GLY A 1 202 ? -6.075 7.483 18.413 1.00 73.88 202 GLY A N 1
ATOM 1510 C CA . GLY A 1 202 ? -4.761 7.594 17.788 1.00 73.88 202 GLY A CA 1
ATOM 1511 C C . GLY A 1 202 ? -4.252 6.284 17.186 1.00 73.88 202 GLY A C 1
ATOM 1512 O O . GLY A 1 202 ? -3.063 6.197 16.876 1.00 73.88 202 GLY A O 1
ATOM 1513 N N . PHE A 1 203 ? -5.112 5.276 17.009 1.00 82.38 203 PHE A N 1
ATOM 1514 C CA . PHE A 1 203 ? -4.724 3.971 16.465 1.00 82.38 203 PHE A CA 1
ATOM 1515 C C . PHE A 1 203 ? -4.073 4.092 15.080 1.00 82.38 203 PHE A C 1
ATOM 1517 O O . PHE A 1 203 ? -2.987 3.559 14.855 1.00 82.38 203 PHE A O 1
ATOM 1524 N N . PHE A 1 204 ? -4.665 4.888 14.184 1.00 81.38 204 PHE A N 1
ATOM 1525 C CA . PHE A 1 204 ? -4.106 5.139 12.850 1.00 81.38 204 PHE A CA 1
ATOM 1526 C C . PHE A 1 204 ? -2.740 5.815 12.898 1.00 81.38 204 PHE A C 1
ATOM 1528 O O . PHE A 1 204 ? -1.824 5.391 12.200 1.00 81.38 204 PHE A O 1
ATOM 1535 N N . ARG A 1 205 ? -2.561 6.807 13.775 1.00 82.94 205 ARG A N 1
ATOM 1536 C CA . ARG A 1 205 ? -1.275 7.495 13.941 1.00 82.94 205 ARG A CA 1
ATOM 1537 C C . ARG A 1 205 ? -0.178 6.542 14.421 1.00 82.94 205 ARG A C 1
ATOM 1539 O O . ARG A 1 205 ? 0.945 6.618 13.932 1.00 82.94 205 ARG A O 1
ATOM 1546 N N . ARG A 1 206 ? -0.492 5.624 15.341 1.00 87.94 206 ARG A N 1
ATOM 1547 C CA . ARG A 1 206 ? 0.459 4.583 15.768 1.00 87.94 206 ARG A CA 1
ATOM 1548 C C . ARG A 1 206 ? 0.777 3.610 14.632 1.00 87.94 206 ARG A C 1
ATOM 1550 O O . ARG A 1 206 ? 1.931 3.234 14.466 1.00 87.94 206 ARG A O 1
ATOM 1557 N N . ASN A 1 207 ? -0.202 3.263 13.798 1.00 90.88 207 ASN A N 1
ATOM 1558 C CA . ASN A 1 207 ? 0.035 2.406 12.633 1.00 90.88 207 ASN A CA 1
ATOM 1559 C C . ASN A 1 207 ? 0.844 3.098 11.524 1.00 90.88 207 ASN A C 1
ATOM 1561 O O . ASN A 1 207 ? 1.622 2.428 10.851 1.00 90.88 207 ASN A O 1
ATOM 1565 N N . VAL A 1 208 ? 0.744 4.425 11.376 1.00 91.81 208 VAL A N 1
ATOM 1566 C CA . VAL A 1 208 ? 1.676 5.204 10.538 1.00 91.81 208 VAL A CA 1
ATOM 1567 C C . VAL A 1 208 ? 3.106 5.025 11.045 1.00 91.81 208 VAL A C 1
ATOM 1569 O O . VAL A 1 208 ? 4.000 4.766 10.250 1.00 91.81 208 VAL A O 1
ATOM 1572 N N . GLN A 1 209 ? 3.333 5.104 12.360 1.00 92.62 209 GLN A N 1
ATOM 1573 C CA . GLN A 1 209 ? 4.667 4.878 12.927 1.00 92.62 209 GLN A CA 1
ATOM 1574 C C . GLN A 1 209 ? 5.153 3.448 12.678 1.00 92.62 209 GLN A C 1
ATOM 1576 O O . GLN A 1 209 ? 6.301 3.269 12.291 1.00 92.62 209 GLN A O 1
ATOM 1581 N N . VAL A 1 210 ? 4.291 2.437 12.846 1.00 95.00 210 VAL A N 1
ATOM 1582 C CA . VAL A 1 210 ? 4.627 1.042 12.505 1.00 95.00 210 VAL A CA 1
ATOM 1583 C C . VAL A 1 210 ? 5.081 0.942 11.052 1.00 95.00 210 VAL A C 1
ATOM 1585 O O . VAL A 1 210 ? 6.144 0.391 10.790 1.00 95.00 210 VAL A O 1
ATOM 1588 N N . LEU A 1 211 ? 4.317 1.512 10.121 1.00 95.31 211 LEU A N 1
ATOM 1589 C CA . LEU A 1 211 ? 4.664 1.523 8.704 1.00 95.31 211 LEU A CA 1
ATOM 1590 C C . LEU A 1 211 ? 6.010 2.217 8.449 1.00 95.31 211 LEU A C 1
ATOM 1592 O O . LEU A 1 211 ? 6.851 1.654 7.755 1.00 95.31 211 LEU A O 1
ATOM 1596 N N . LEU A 1 212 ? 6.225 3.399 9.035 1.00 94.69 212 LEU A N 1
ATOM 1597 C CA . LEU A 1 212 ? 7.454 4.188 8.892 1.00 94.69 212 LEU A CA 1
ATOM 1598 C C . LEU A 1 212 ? 8.684 3.545 9.542 1.00 94.69 212 LEU A C 1
ATOM 1600 O O . LEU A 1 212 ? 9.796 3.927 9.203 1.00 94.69 212 LEU A O 1
ATOM 1604 N N . TRP A 1 213 ? 8.508 2.594 10.459 1.00 96.50 213 TRP A N 1
ATOM 1605 C CA . TRP A 1 213 ? 9.609 1.803 11.009 1.00 96.50 213 TRP A CA 1
ATOM 1606 C C . TRP A 1 213 ? 9.858 0.534 10.204 1.00 96.50 213 TRP A C 1
ATOM 1608 O O . TRP A 1 213 ? 11.001 0.233 9.867 1.00 96.50 213 TRP A O 1
ATOM 1618 N N . VAL A 1 214 ? 8.801 -0.210 9.874 1.00 97.25 214 VAL A N 1
ATOM 1619 C CA . VAL A 1 214 ? 8.928 -1.486 9.163 1.00 97.25 214 VAL A CA 1
ATOM 1620 C C . VAL A 1 214 ? 9.482 -1.278 7.757 1.00 97.25 214 VAL A C 1
ATOM 1622 O O . VAL A 1 214 ? 10.349 -2.044 7.350 1.00 97.25 214 VAL A O 1
ATOM 1625 N N . SER A 1 215 ? 9.038 -0.248 7.030 1.00 95.94 215 SER A N 1
ATOM 1626 C CA . SER A 1 215 ? 9.470 -0.029 5.646 1.00 95.94 215 SER A CA 1
ATOM 1627 C C . SER A 1 215 ? 10.971 0.260 5.488 1.00 95.94 215 SER A C 1
ATOM 1629 O O . SER A 1 215 ? 11.597 -0.449 4.698 1.00 95.94 215 SER A O 1
ATOM 1631 N N . PRO A 1 216 ? 11.617 1.196 6.221 1.00 96.00 216 PRO A N 1
ATOM 1632 C CA . PRO A 1 216 ? 13.056 1.393 6.091 1.00 96.00 216 PRO A CA 1
ATOM 1633 C C . PRO A 1 216 ? 13.850 0.204 6.629 1.00 96.00 216 PRO A C 1
ATOM 1635 O O . PRO A 1 216 ? 14.848 -0.159 6.018 1.00 96.00 216 PRO A O 1
ATOM 1638 N N . ILE A 1 217 ? 13.417 -0.435 7.725 1.00 97.38 217 ILE A N 1
ATOM 1639 C CA . ILE A 1 217 ? 14.104 -1.622 8.263 1.00 97.38 217 ILE A CA 1
ATOM 1640 C C . ILE A 1 217 ? 14.095 -2.751 7.230 1.00 97.38 217 ILE A C 1
ATOM 1642 O O . ILE A 1 217 ? 15.130 -3.370 6.993 1.00 97.38 217 ILE A O 1
ATOM 1646 N N . TRP A 1 218 ? 12.947 -2.990 6.592 1.00 96.81 218 TRP A N 1
ATOM 1647 C CA . TRP A 1 218 ? 12.817 -3.974 5.524 1.00 96.81 218 TRP A CA 1
ATOM 1648 C C . TRP A 1 218 ? 13.718 -3.639 4.336 1.00 96.81 218 TRP A C 1
ATOM 1650 O O . TRP A 1 218 ? 14.517 -4.478 3.932 1.00 96.81 218 TRP A O 1
ATOM 1660 N N . LEU A 1 219 ? 13.636 -2.414 3.807 1.00 95.50 219 LEU A N 1
ATOM 1661 C CA . LEU A 1 219 ? 14.409 -2.008 2.632 1.00 95.50 219 LEU A CA 1
ATOM 1662 C C . LEU A 1 219 ? 15.916 -2.057 2.890 1.00 95.50 219 LEU A C 1
ATOM 1664 O O . LEU A 1 219 ? 16.657 -2.610 2.082 1.00 95.50 219 LEU A O 1
ATOM 1668 N N . ILE A 1 220 ? 16.376 -1.536 4.029 1.00 95.75 220 ILE A N 1
ATOM 1669 C CA . ILE A 1 220 ? 17.788 -1.609 4.421 1.00 95.75 220 ILE A CA 1
ATOM 1670 C C . ILE A 1 220 ? 18.208 -3.072 4.573 1.00 95.75 220 ILE A C 1
ATOM 1672 O O . ILE A 1 220 ? 19.240 -3.465 4.036 1.00 95.75 220 ILE A O 1
ATOM 1676 N N . GLY A 1 221 ? 17.401 -3.894 5.250 1.00 95.88 221 GLY A N 1
ATOM 1677 C CA . GLY A 1 221 ? 17.675 -5.318 5.428 1.00 95.88 221 GLY A CA 1
ATOM 1678 C C . GLY A 1 221 ? 17.777 -6.074 4.102 1.00 95.88 221 GLY A C 1
ATOM 1679 O O . GLY A 1 221 ? 18.727 -6.826 3.901 1.00 95.88 221 GLY A O 1
ATOM 1680 N N . ALA A 1 222 ? 16.852 -5.836 3.173 1.00 94.50 222 ALA A N 1
ATOM 1681 C CA . ALA A 1 222 ? 16.845 -6.477 1.863 1.00 94.50 222 ALA A CA 1
ATOM 1682 C C . ALA A 1 222 ? 18.027 -6.020 0.992 1.00 94.50 222 ALA A C 1
ATOM 1684 O O . ALA A 1 222 ? 18.668 -6.844 0.345 1.00 94.50 222 ALA A O 1
ATOM 1685 N N . LEU A 1 223 ? 18.387 -4.733 1.021 1.00 94.00 223 LEU A N 1
ATOM 1686 C CA . LEU A 1 223 ? 19.565 -4.225 0.309 1.00 94.00 223 LEU A CA 1
ATOM 1687 C C . LEU A 1 223 ? 20.876 -4.775 0.889 1.00 94.00 223 LEU A C 1
ATOM 1689 O O . LEU A 1 223 ? 21.773 -5.136 0.127 1.00 94.00 223 LEU A O 1
ATOM 1693 N N . LEU A 1 224 ? 20.983 -4.888 2.217 1.00 94.81 224 LEU A N 1
ATOM 1694 C CA . LEU A 1 224 ? 22.127 -5.527 2.875 1.00 94.81 224 LEU A CA 1
ATOM 1695 C C . LEU A 1 224 ? 22.208 -7.019 2.543 1.00 94.81 224 LEU A C 1
ATOM 1697 O O . LEU A 1 224 ? 23.304 -7.527 2.314 1.00 94.81 224 LEU A O 1
ATOM 1701 N N . PHE A 1 225 ? 21.067 -7.709 2.467 1.00 94.00 225 PHE A N 1
ATOM 1702 C CA . PHE A 1 225 ? 20.998 -9.108 2.051 1.00 94.00 225 PHE A CA 1
ATOM 1703 C C . PHE A 1 225 ? 21.480 -9.292 0.605 1.00 94.00 225 PHE A C 1
ATOM 1705 O O . PHE A 1 225 ? 22.336 -10.142 0.356 1.00 94.00 225 PHE A O 1
ATOM 1712 N N . ASN A 1 226 ? 21.028 -8.439 -0.322 1.00 93.88 226 ASN A N 1
ATOM 1713 C CA . ASN A 1 226 ? 21.513 -8.439 -1.706 1.00 93.88 226 ASN A CA 1
ATOM 1714 C C . ASN A 1 226 ? 23.021 -8.185 -1.766 1.00 93.88 226 ASN A C 1
ATOM 1716 O O . ASN A 1 226 ? 23.738 -8.872 -2.488 1.00 93.88 226 ASN A O 1
ATOM 1720 N N . TRP A 1 227 ? 23.511 -7.201 -1.005 1.00 93.19 227 TRP A N 1
ATOM 1721 C CA . TRP A 1 227 ? 24.932 -6.873 -0.957 1.00 93.19 227 TRP A CA 1
ATOM 1722 C C . TRP A 1 227 ? 25.762 -8.053 -0.445 1.00 93.19 227 TRP A C 1
ATOM 1724 O O . TRP A 1 227 ? 26.728 -8.437 -1.101 1.00 93.19 227 TRP A O 1
ATOM 1734 N N . ALA A 1 228 ? 25.365 -8.668 0.671 1.00 94.81 228 ALA A N 1
ATOM 1735 C CA . ALA A 1 228 ? 26.070 -9.805 1.253 1.00 94.81 228 ALA A CA 1
ATOM 1736 C C . ALA A 1 228 ? 26.087 -11.014 0.308 1.00 94.81 228 ALA A C 1
ATOM 1738 O O . ALA A 1 228 ? 27.130 -11.632 0.112 1.00 94.81 228 ALA A O 1
ATOM 1739 N N . GLY A 1 229 ? 24.957 -11.332 -0.323 1.00 94.06 229 GLY A N 1
ATOM 1740 C CA . GLY A 1 229 ? 24.898 -12.445 -1.262 1.00 94.06 229 GLY A CA 1
ATOM 1741 C C . GLY A 1 229 ? 25.673 -12.193 -2.560 1.00 94.06 229 GLY A C 1
ATOM 1742 O O . GLY A 1 229 ? 26.326 -13.111 -3.054 1.00 94.06 229 GLY A O 1
ATOM 1743 N N . ASN A 1 230 ? 25.741 -10.942 -3.034 1.00 92.25 230 ASN A N 1
ATOM 1744 C CA . ASN A 1 230 ? 26.630 -10.556 -4.135 1.00 92.25 230 ASN A CA 1
ATOM 1745 C C . ASN A 1 230 ? 28.112 -10.761 -3.781 1.00 92.25 230 ASN A C 1
ATOM 1747 O O . ASN A 1 230 ? 28.862 -11.252 -4.621 1.00 92.25 230 ASN A O 1
ATOM 1751 N N . GLN A 1 231 ? 28.536 -10.452 -2.546 1.00 95.50 231 GLN A N 1
ATOM 1752 C CA . GLN A 1 231 ? 29.908 -10.741 -2.089 1.00 95.50 231 GLN A CA 1
ATOM 1753 C C . GLN A 1 231 ? 30.212 -12.248 -2.063 1.00 95.50 231 GLN A C 1
ATOM 1755 O O . GLN A 1 231 ? 31.358 -12.652 -2.241 1.00 95.50 231 GLN A O 1
ATOM 1760 N N . LEU A 1 232 ? 29.188 -13.082 -1.861 1.00 94.88 232 LEU A N 1
ATOM 1761 C CA . LEU A 1 232 ? 29.295 -14.543 -1.832 1.00 94.88 232 LEU A CA 1
ATOM 1762 C C . LEU A 1 232 ? 29.063 -15.204 -3.204 1.00 94.88 232 LEU A C 1
ATOM 1764 O O . LEU A 1 232 ? 29.103 -16.429 -3.300 1.00 94.88 232 LEU A O 1
ATOM 1768 N N . GLY A 1 233 ? 28.805 -14.426 -4.262 1.00 92.19 233 GLY A N 1
ATOM 1769 C CA . GLY A 1 233 ? 28.515 -14.947 -5.603 1.00 92.19 233 GLY A CA 1
ATOM 1770 C C . GLY A 1 233 ? 27.181 -15.700 -5.716 1.00 92.19 233 GLY A C 1
ATOM 1771 O O . GLY A 1 233 ? 27.003 -16.513 -6.622 1.00 92.19 233 GLY A O 1
ATOM 1772 N N . LEU A 1 234 ? 26.238 -15.464 -4.801 1.00 91.69 234 LEU A N 1
ATOM 1773 C CA . LEU A 1 234 ? 24.948 -16.150 -4.759 1.00 91.69 234 LEU A CA 1
ATOM 1774 C C . LEU A 1 234 ? 23.899 -15.370 -5.561 1.00 91.69 234 LEU A C 1
ATOM 1776 O O . LEU A 1 234 ? 23.233 -14.489 -5.038 1.00 91.69 234 LEU A O 1
ATOM 1780 N N . ALA A 1 235 ? 23.696 -15.719 -6.832 1.00 82.56 235 ALA A N 1
ATOM 1781 C CA . ALA A 1 235 ? 22.753 -14.999 -7.699 1.00 82.56 235 ALA A CA 1
ATOM 1782 C C . ALA A 1 235 ? 21.288 -15.004 -7.199 1.00 82.56 235 ALA A C 1
ATOM 1784 O O . ALA A 1 235 ? 20.520 -14.100 -7.510 1.00 82.56 235 ALA A O 1
ATOM 1785 N N . TRP A 1 236 ? 20.890 -16.001 -6.401 1.00 83.19 236 TRP A N 1
ATOM 1786 C CA . TRP A 1 236 ? 19.519 -16.134 -5.889 1.00 83.19 236 TRP A CA 1
ATOM 1787 C C . TRP A 1 236 ? 19.175 -15.146 -4.765 1.00 83.19 236 TRP A C 1
ATOM 1789 O O . TRP A 1 236 ? 18.010 -15.035 -4.389 1.00 83.19 236 TRP A O 1
ATOM 1799 N N . THR A 1 237 ? 20.156 -14.426 -4.213 1.00 86.75 237 THR A N 1
ATOM 1800 C CA . THR A 1 237 ? 19.925 -13.467 -3.123 1.00 86.75 237 THR A CA 1
ATOM 1801 C C . THR A 1 237 ? 19.495 -12.091 -3.611 1.00 86.75 237 THR A C 1
ATOM 1803 O O . T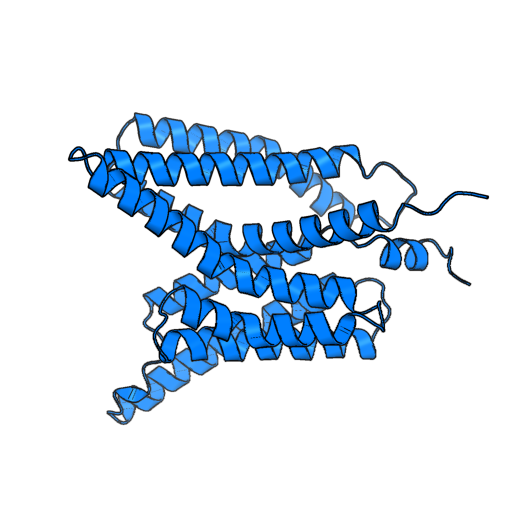HR A 1 237 ? 19.359 -11.185 -2.797 1.00 86.75 237 THR A O 1
ATOM 1806 N N . GLN A 1 238 ? 19.334 -11.887 -4.918 1.00 88.00 238 GLN A N 1
ATOM 1807 C CA . GLN A 1 238 ? 18.939 -10.600 -5.474 1.00 88.00 238 GLN A CA 1
ATOM 1808 C C . GLN A 1 238 ? 17.439 -10.365 -5.240 1.00 88.00 238 GLN A C 1
ATOM 1810 O O . GLN A 1 238 ? 16.620 -10.694 -6.084 1.00 88.00 238 GLN A O 1
ATOM 1815 N N . LEU A 1 239 ? 17.075 -9.800 -4.085 1.00 88.69 239 LEU A N 1
ATOM 1816 C CA . LEU A 1 239 ? 15.688 -9.471 -3.723 1.00 88.69 239 LEU A CA 1
ATOM 1817 C C . LEU A 1 239 ? 15.191 -8.156 -4.330 1.00 88.69 239 LEU A C 1
ATOM 1819 O O . LEU A 1 239 ? 13.988 -7.963 -4.457 1.00 88.69 239 LEU A O 1
ATOM 1823 N N . TYR A 1 240 ? 16.097 -7.247 -4.684 1.00 89.81 240 TYR A N 1
ATOM 1824 C CA . TYR A 1 240 ? 15.764 -5.937 -5.244 1.00 89.81 240 TYR A CA 1
ATOM 1825 C C . TYR A 1 240 ? 16.815 -5.504 -6.253 1.00 89.81 240 TYR A C 1
ATOM 1827 O O . TYR A 1 240 ? 18.021 -5.527 -5.974 1.00 89.81 240 TYR A O 1
ATOM 1835 N N . THR A 1 241 ? 16.357 -4.977 -7.380 1.00 89.62 241 THR A N 1
ATOM 1836 C CA . THR A 1 241 ? 17.142 -4.003 -8.138 1.00 89.62 241 THR A CA 1
ATOM 1837 C C . THR A 1 241 ? 17.056 -2.620 -7.469 1.00 89.62 241 THR A C 1
ATOM 1839 O O . THR A 1 241 ? 16.079 -2.317 -6.777 1.00 89.62 241 THR A O 1
ATOM 1842 N N . PRO A 1 242 ? 18.043 -1.723 -7.669 1.00 86.44 242 PRO A N 1
ATOM 1843 C CA . PRO A 1 242 ? 17.967 -0.358 -7.137 1.00 86.44 242 PRO A CA 1
ATOM 1844 C C . PRO A 1 242 ? 16.703 0.395 -7.583 1.00 86.44 242 PRO A C 1
ATOM 1846 O O . PRO A 1 242 ? 16.156 1.201 -6.832 1.00 86.44 242 PRO A O 1
ATOM 1849 N N . GLY A 1 243 ? 16.220 0.110 -8.799 1.00 87.25 243 GLY A N 1
ATOM 1850 C CA . GLY A 1 243 ? 14.981 0.672 -9.330 1.00 87.25 243 GLY A CA 1
ATOM 1851 C C . GLY A 1 243 ? 13.745 0.198 -8.565 1.00 87.25 243 GLY A C 1
ATOM 1852 O O . GLY A 1 243 ? 12.931 1.032 -8.172 1.00 87.25 243 GLY A O 1
ATOM 1853 N N . GLU A 1 244 ? 13.630 -1.106 -8.308 1.00 89.62 244 GLU A N 1
ATOM 1854 C CA . GLU A 1 244 ? 12.532 -1.696 -7.525 1.00 89.62 244 GLU A CA 1
ATOM 1855 C C . GLU A 1 244 ? 12.505 -1.174 -6.089 1.00 89.62 244 GLU A C 1
ATOM 1857 O O . GLU A 1 244 ? 11.451 -0.773 -5.602 1.00 89.62 244 GLU A O 1
ATOM 1862 N N . ALA A 1 245 ? 13.665 -1.073 -5.432 1.00 91.81 245 ALA A N 1
ATOM 1863 C CA . ALA A 1 245 ? 13.738 -0.525 -4.079 1.00 91.81 245 ALA A CA 1
ATOM 1864 C C . ALA A 1 245 ? 13.198 0.916 -4.026 1.00 91.81 245 ALA A C 1
ATOM 1866 O O . ALA A 1 245 ? 12.498 1.297 -3.088 1.00 91.81 245 ALA A O 1
ATOM 1867 N N . TRP A 1 246 ? 13.475 1.720 -5.058 1.00 92.69 246 TRP A N 1
ATOM 1868 C CA . TRP A 1 246 ? 12.973 3.091 -5.147 1.00 92.69 246 TRP A CA 1
ATOM 1869 C C . TRP A 1 246 ? 11.463 3.161 -5.415 1.00 92.69 246 TRP A C 1
ATOM 1871 O O . TRP A 1 246 ? 10.807 4.106 -4.969 1.00 92.69 246 TRP A O 1
ATOM 1881 N N . ILE A 1 247 ? 10.899 2.178 -6.124 1.00 90.44 247 ILE A N 1
ATOM 1882 C CA . ILE A 1 247 ? 9.444 2.037 -6.274 1.00 90.44 247 ILE A CA 1
ATOM 1883 C C . ILE A 1 247 ? 8.807 1.779 -4.902 1.00 90.44 247 ILE A C 1
ATOM 1885 O O . ILE A 1 247 ? 7.867 2.481 -4.524 1.00 90.44 247 ILE A O 1
ATOM 1889 N N . ASP A 1 248 ? 9.371 0.869 -4.114 1.00 92.94 248 ASP A N 1
ATOM 1890 C CA . ASP A 1 248 ? 8.842 0.539 -2.790 1.00 92.94 248 ASP A CA 1
ATOM 1891 C C . ASP A 1 248 ? 8.936 1.704 -1.799 1.00 92.94 248 ASP A C 1
ATOM 1893 O O . ASP A 1 248 ? 8.004 1.934 -1.027 1.00 92.94 248 ASP A O 1
ATOM 1897 N N . VAL A 1 249 ? 10.002 2.511 -1.851 1.00 93.12 249 VAL A N 1
ATOM 1898 C CA . VAL A 1 249 ? 10.091 3.752 -1.055 1.00 93.12 249 VAL A CA 1
ATOM 1899 C C . VAL A 1 249 ? 8.899 4.670 -1.338 1.00 93.12 249 VAL A C 1
ATOM 1901 O O . VAL A 1 249 ? 8.245 5.147 -0.406 1.00 93.12 249 VAL A O 1
ATOM 1904 N N . ARG A 1 250 ? 8.590 4.907 -2.620 1.00 89.19 250 ARG A N 1
ATOM 1905 C CA . ARG A 1 250 ? 7.445 5.733 -3.034 1.00 89.19 250 ARG A CA 1
ATOM 1906 C C . ARG A 1 250 ? 6.124 5.133 -2.571 1.00 89.19 250 ARG A C 1
ATOM 1908 O O . ARG A 1 250 ? 5.272 5.865 -2.065 1.00 89.19 250 ARG A O 1
ATOM 1915 N N . PHE A 1 251 ? 5.978 3.820 -2.707 1.00 90.94 251 PHE A N 1
ATOM 1916 C CA . PHE A 1 251 ? 4.795 3.091 -2.272 1.00 90.94 251 PHE A CA 1
ATOM 1917 C C . PHE A 1 251 ? 4.554 3.228 -0.760 1.00 90.94 251 PHE A C 1
ATOM 1919 O O . PHE A 1 251 ? 3.472 3.644 -0.337 1.00 90.94 251 PHE A O 1
ATOM 1926 N N . TYR A 1 252 ? 5.567 2.967 0.072 1.00 94.62 252 TYR A N 1
ATOM 1927 C CA . TYR A 1 252 ? 5.442 3.087 1.528 1.00 94.62 252 TYR A CA 1
ATOM 1928 C C . TYR A 1 252 ? 5.212 4.529 1.983 1.00 94.62 252 TYR A C 1
ATOM 1930 O O . TYR A 1 252 ? 4.442 4.755 2.921 1.00 94.62 252 TYR A O 1
ATOM 1938 N N . LEU A 1 253 ? 5.820 5.510 1.309 1.00 89.31 253 LEU A N 1
ATOM 1939 C CA . LEU A 1 253 ? 5.559 6.925 1.567 1.00 89.31 253 LEU A CA 1
ATOM 1940 C C . LEU A 1 253 ? 4.096 7.277 1.272 1.00 89.31 253 LEU A C 1
ATOM 1942 O O . LEU A 1 253 ? 3.421 7.877 2.111 1.00 89.31 253 LEU A O 1
ATOM 1946 N N . GLY A 1 254 ? 3.590 6.860 0.111 1.00 85.62 254 GLY A N 1
ATOM 1947 C CA . GLY A 1 254 ? 2.191 7.042 -0.266 1.00 85.62 254 GLY A CA 1
ATOM 1948 C C . GLY A 1 254 ? 1.234 6.397 0.733 1.00 85.62 254 GLY A C 1
ATOM 1949 O O . GLY A 1 254 ? 0.248 7.006 1.152 1.00 85.62 254 GLY A O 1
ATOM 1950 N N . TRP A 1 255 ? 1.562 5.191 1.193 1.00 92.19 255 TRP A N 1
ATOM 1951 C CA . TRP A 1 255 ? 0.768 4.474 2.183 1.00 92.19 255 TRP A CA 1
ATOM 1952 C C . TRP A 1 255 ? 0.770 5.201 3.538 1.00 92.19 255 TRP A C 1
ATOM 1954 O O . TRP A 1 255 ? -0.286 5.365 4.158 1.00 92.19 255 TRP A O 1
ATOM 1964 N N . ALA A 1 256 ? 1.913 5.737 3.974 1.00 90.25 256 ALA A N 1
ATOM 1965 C CA . ALA A 1 256 ? 2.009 6.523 5.204 1.00 90.25 256 ALA A CA 1
ATOM 1966 C C . ALA A 1 256 ? 1.180 7.811 5.131 1.00 90.25 256 ALA A C 1
ATOM 1968 O O . ALA A 1 256 ? 0.463 8.135 6.084 1.00 90.25 256 ALA A O 1
ATOM 1969 N N . ILE A 1 257 ? 1.216 8.512 3.994 1.00 82.19 257 ILE A N 1
ATOM 1970 C CA . ILE A 1 257 ? 0.369 9.684 3.732 1.00 82.19 257 ILE A CA 1
ATOM 1971 C C . ILE A 1 257 ? -1.108 9.279 3.778 1.00 82.19 257 ILE A C 1
ATOM 1973 O O . ILE A 1 257 ? -1.902 9.913 4.476 1.00 82.19 257 ILE A O 1
ATOM 1977 N N . GLY A 1 258 ? -1.464 8.181 3.109 1.00 82.88 258 GLY A N 1
ATOM 1978 C CA . GLY A 1 258 ? -2.816 7.634 3.088 1.00 82.88 258 GLY A CA 1
ATOM 1979 C C . GLY A 1 258 ? -3.362 7.370 4.486 1.00 82.88 258 GLY A C 1
ATOM 1980 O O . GLY A 1 258 ? -4.456 7.824 4.807 1.00 82.88 258 GLY A O 1
ATOM 1981 N N . LEU A 1 259 ? -2.586 6.700 5.341 1.00 85.38 259 LEU A N 1
ATOM 1982 C CA . LEU A 1 259 ? -2.958 6.419 6.733 1.00 85.38 259 LEU A CA 1
ATOM 1983 C C . LEU A 1 259 ? -3.012 7.678 7.607 1.00 85.38 259 LEU A C 1
ATOM 1985 O O . LEU A 1 259 ? -3.879 7.774 8.473 1.00 85.38 259 LEU A O 1
ATOM 1989 N N . SER A 1 260 ? -2.115 8.640 7.382 1.00 82.19 260 SER A N 1
ATOM 1990 C CA . SER A 1 260 ? -2.075 9.902 8.139 1.00 82.19 260 SER A CA 1
ATOM 1991 C C . SER A 1 260 ? -3.286 10.784 7.845 1.00 82.19 260 SER A C 1
ATOM 1993 O O . SER A 1 260 ? -3.774 11.494 8.723 1.00 82.19 260 SER A O 1
ATOM 1995 N N . LEU A 1 261 ? -3.776 10.724 6.607 1.00 75.31 261 LEU A N 1
ATOM 1996 C CA . LEU A 1 261 ? -4.914 11.503 6.127 1.00 75.31 261 LEU A CA 1
ATOM 1997 C C . LEU A 1 261 ? -6.235 10.725 6.157 1.00 75.31 261 LEU A C 1
ATOM 1999 O O . LEU A 1 261 ? -7.295 11.314 5.914 1.00 75.31 261 LEU A O 1
ATOM 2003 N N . ALA A 1 262 ? -6.181 9.427 6.477 1.00 72.25 262 ALA A N 1
ATOM 2004 C CA . ALA A 1 262 ? -7.342 8.555 6.501 1.00 72.25 262 ALA A CA 1
ATOM 2005 C C . ALA A 1 262 ? -8.416 9.108 7.452 1.00 72.25 262 ALA A C 1
ATOM 2007 O O . ALA A 1 262 ? -8.123 9.587 8.555 1.00 72.25 262 ALA A O 1
ATOM 2008 N N . PRO A 1 263 ? -9.694 9.055 7.057 1.00 63.41 263 PRO A N 1
ATOM 2009 C CA . PRO A 1 263 ? -10.772 9.518 7.910 1.00 63.41 263 PRO A CA 1
ATOM 2010 C C . PRO A 1 263 ? -10.891 8.617 9.147 1.00 63.41 263 PRO A C 1
ATOM 2012 O O . PRO A 1 263 ? -11.113 7.413 9.045 1.00 63.41 263 PRO A O 1
ATOM 2015 N N . VAL A 1 264 ? -10.805 9.226 10.332 1.00 64.69 264 VAL A N 1
ATOM 2016 C CA . VAL A 1 264 ? -10.983 8.531 11.615 1.00 64.69 264 VAL A CA 1
ATOM 2017 C C . VAL A 1 264 ? -12.374 7.875 11.650 1.00 64.69 264 VAL A C 1
ATOM 2019 O O . VAL A 1 264 ? -13.375 8.599 11.493 1.00 64.69 264 VAL A O 1
ATOM 2022 N N . PRO A 1 265 ? -12.478 6.544 11.845 1.00 58.41 265 PRO A N 1
ATOM 2023 C CA . PRO A 1 265 ? -13.756 5.842 11.861 1.00 58.41 265 PRO A CA 1
ATOM 2024 C C . PRO A 1 265 ? -14.649 6.326 13.012 1.00 58.41 265 PRO A C 1
ATOM 2026 O O . PRO A 1 265 ? -14.188 6.641 14.106 1.00 58.41 265 PRO A O 1
ATOM 2029 N N . LEU A 1 266 ? -15.966 6.343 12.779 1.00 52.59 266 LEU A N 1
ATOM 2030 C CA . LEU A 1 266 ? -16.986 6.845 13.719 1.00 52.59 266 LEU A CA 1
ATOM 2031 C C . LEU A 1 266 ? -16.904 6.232 15.135 1.00 52.59 266 LEU A C 1
ATOM 2033 O O . LEU A 1 266 ? -17.317 6.871 16.095 1.00 52.59 266 LEU A O 1
ATOM 2037 N N . ALA A 1 267 ? -16.371 5.014 15.275 1.00 48.31 267 ALA A N 1
ATOM 2038 C CA . ALA A 1 267 ? -16.217 4.338 16.566 1.00 48.31 267 ALA A CA 1
ATOM 2039 C C . ALA A 1 267 ? -15.126 4.973 17.449 1.00 48.31 267 ALA A C 1
ATOM 2041 O O . ALA A 1 267 ? -15.325 5.150 18.647 1.00 48.31 267 ALA A O 1
ATOM 2042 N N . GLU A 1 268 ? -14.008 5.385 16.850 1.00 52.16 268 GLU A N 1
ATOM 2043 C CA . GLU A 1 268 ? -12.947 6.123 17.543 1.00 52.16 268 GLU A CA 1
ATOM 2044 C C . GLU A 1 268 ? -13.455 7.517 17.959 1.00 52.16 268 GLU A C 1
ATOM 2046 O O . GLU A 1 268 ? -13.116 8.004 19.034 1.00 52.16 268 GLU A O 1
ATOM 2051 N N . ARG A 1 269 ? -14.396 8.092 17.190 1.00 50.06 269 ARG A N 1
ATOM 2052 C CA . ARG A 1 269 ? -15.079 9.356 17.525 1.00 50.06 269 ARG A CA 1
ATOM 2053 C C . ARG A 1 269 ? -16.045 9.236 18.702 1.00 50.06 269 ARG A C 1
ATOM 2055 O O . ARG A 1 269 ? -16.089 10.140 19.524 1.00 50.06 269 ARG A O 1
ATOM 2062 N N . ALA A 1 270 ? -16.802 8.142 18.806 1.00 49.69 270 ALA A N 1
ATOM 2063 C CA . ALA A 1 270 ? -17.693 7.913 19.948 1.00 49.69 270 ALA A CA 1
ATOM 2064 C C . ALA A 1 270 ? -16.901 7.780 21.261 1.00 49.69 270 ALA A C 1
ATOM 2066 O O . ALA A 1 270 ? -17.306 8.321 22.287 1.00 49.69 270 ALA A O 1
ATOM 2067 N N . CYS A 1 271 ? -15.732 7.131 21.198 1.00 51.31 271 CYS A N 1
ATOM 2068 C CA . CYS A 1 271 ? -14.812 7.008 22.326 1.00 51.31 271 CYS A CA 1
ATOM 2069 C C . CYS A 1 271 ? -14.134 8.346 22.682 1.00 51.31 271 CYS A C 1
ATOM 2071 O O . CYS A 1 271 ? -13.996 8.658 23.860 1.00 51.31 271 CYS A O 1
ATOM 2073 N N . GLN A 1 272 ? -13.737 9.150 21.686 1.00 53.44 272 GLN A N 1
ATOM 2074 C CA . GLN A 1 272 ? -13.152 10.484 21.899 1.00 53.44 272 GLN A CA 1
ATOM 2075 C C . GLN A 1 272 ? -14.166 11.513 22.416 1.00 53.44 272 GLN A C 1
ATOM 2077 O O . GLN A 1 272 ? -13.800 12.393 23.185 1.00 53.44 272 GLN A O 1
ATOM 2082 N N . ALA A 1 273 ? -15.437 11.396 22.027 1.00 53.66 273 ALA A N 1
ATOM 2083 C CA . ALA A 1 273 ? -16.510 12.279 22.476 1.00 53.66 273 ALA A CA 1
ATOM 2084 C C . ALA A 1 273 ? -17.082 11.902 23.859 1.00 53.66 273 ALA A C 1
ATOM 2086 O O . ALA A 1 273 ? -18.025 12.540 24.317 1.00 53.66 273 ALA A O 1
ATOM 2087 N N . GLY A 1 274 ? -16.561 10.854 24.512 1.00 47.62 274 GLY A N 1
ATOM 2088 C CA . GLY A 1 274 ? -17.062 10.386 25.809 1.00 47.62 274 GLY A CA 1
ATOM 2089 C C . GLY A 1 274 ? -18.456 9.745 25.765 1.00 47.62 274 GLY A C 1
ATOM 2090 O O . GLY A 1 274 ? -19.033 9.484 26.813 1.00 47.62 274 GLY A O 1
ATOM 2091 N N . ILE A 1 275 ? -18.998 9.441 24.579 1.00 49.62 275 ILE A N 1
ATOM 2092 C CA . ILE A 1 275 ? -20.370 8.920 24.381 1.00 49.62 275 ILE A CA 1
ATOM 2093 C C . ILE A 1 275 ? -20.391 7.380 24.517 1.00 49.62 275 ILE A C 1
ATOM 2095 O O . ILE A 1 275 ? -21.099 6.675 23.806 1.00 49.62 275 ILE A O 1
ATOM 2099 N N . GLY A 1 276 ? -19.542 6.823 25.380 1.00 45.75 276 GLY A N 1
ATOM 2100 C CA . GLY A 1 276 ? -19.274 5.384 25.434 1.00 45.75 276 GLY A CA 1
ATOM 2101 C C . GLY A 1 276 ? -18.911 4.863 26.818 1.00 45.75 276 GLY A C 1
ATOM 2102 O O . GLY A 1 276 ? -18.042 3.998 26.923 1.00 45.75 276 GLY A O 1
ATOM 2103 N N . LYS A 1 277 ? -19.551 5.399 27.858 1.00 36.88 277 LYS A N 1
ATOM 2104 C CA . LYS A 1 277 ? -19.797 4.683 29.111 1.00 36.88 277 LYS A CA 1
ATOM 2105 C C . LYS A 1 277 ? -21.298 4.617 29.334 1.00 36.88 277 LYS A C 1
ATOM 2107 O O . LYS A 1 277 ? -21.948 5.654 29.082 1.00 36.88 277 LYS A O 1
#

Radius of gyration: 20.52 Å; chains: 1; bounding box: 64×40×63 Å

Sequence (277 aa):
MTEGPSAVLRALNVGVASLWVAVCAATPEFIWRGARVVASHLNAADLASALLVGLILAFCIEPALERFRHTAAQPPGPQSYNLVFRAAVGLAFAFASVCLHDAITAFLASHAADDAVRQAGLVAGLRLAGAWTVVPFCVALAWLTVGRARWRWVFAVLALASPGLAALMFSWQLQDWITAQLPASCILLLGYRQWSLGPVAGFFRRNVQVLLWVSPIWLIGALLFNWAGNQLGLAWTQLYTPGEAWIDVRFYLGWAIGLSLAPVPLAERACQAGIGK

Secondary structure (DSSP, 8-state):
---PPPHHHHHHHHHHHHHHHHHHHHHHHHHHHHHHHHHHS--HHHHHHHHHHHHHHHHHHHHHHHHHHHHHH-PPPS--TTHHHHHHHHHHHHHHHHHHHHHHHHHHHS--S-HHHHHHHHHHHHHHHHHHHHHHHHHHHHHHTTT-TTTHHHHHHHHHHHHHHHHHHHT--HHHHHHHHHHHHHHHHHHHHHHHHS-STTHHHHHHHHHHHHHHHHHHHHHHHHHHHHHTT-GGG----HHHHHHHHHHHHHHHHHHHHSPPPHHHHHHHTT---

Organism: NCBI:txid2802395